Protein AF-A0A5S6QUJ8-F1 (afdb_monomer_lite)

Radius of gyration: 20.48 Å; chains: 1; bounding box: 48×76×48 Å

pLDDT: mean 73.79, std 16.62, range [28.23, 93.06]

Sequence (233 aa):
MDPRQNCSHIFSILLFLILTVGPAEGFYSQVLQAFSVDNRECSTGWSGWSHCLSTETKNIVQSLPASCRSTTLGMMLRRARAIVNPILKYYRHVNITNRPCGMCLKQIMCSDQCTQTLSNAAGMGKPFGIKERFCPEVDQSYACAVDEALSYDPTSKTCNAWPPKHEYLPAFTPQPVRTMLNNLKLLNCISVSGRCYCCCTPYKPDPCTAKCVITPCSTHVALLDTDYNRING

InterPro domains:
  IPR040271 Uncharacterized protein T19C3.2-like [PTHR37443] (13-220)

Structure (mmCIF, N/CA/C/O backbone):
data_AF-A0A5S6QUJ8-F1
#
_entry.id   AF-A0A5S6QUJ8-F1
#
loop_
_atom_site.group_PDB
_atom_site.id
_atom_site.type_symbol
_atom_site.label_atom_id
_atom_site.label_alt_id
_atom_site.label_comp_id
_atom_site.label_asym_id
_atom_site.label_entity_id
_atom_site.label_seq_id
_atom_site.pdbx_PDB_ins_code
_atom_site.Cartn_x
_atom_site.Cartn_y
_atom_site.Cartn_z
_atom_site.occupancy
_atom_site.B_iso_or_equiv
_atom_site.auth_seq_id
_atom_site.auth_comp_id
_atom_site.auth_asym_id
_atom_site.auth_atom_id
_atom_site.pdbx_PDB_model_num
ATOM 1 N N . MET A 1 1 ? 2.543 -60.469 -4.635 1.00 40.69 1 MET A N 1
ATOM 2 C CA . MET A 1 1 ? 1.681 -59.487 -5.325 1.00 40.69 1 MET A CA 1
ATOM 3 C C . MET A 1 1 ? 0.939 -58.739 -4.238 1.00 40.69 1 MET A C 1
ATOM 5 O O . MET A 1 1 ? 0.073 -59.328 -3.611 1.00 40.69 1 MET A O 1
ATOM 9 N N . ASP A 1 2 ? 1.381 -57.523 -3.933 1.00 29.75 2 ASP A N 1
ATOM 10 C CA . ASP A 1 2 ? 0.943 -56.749 -2.768 1.00 29.75 2 ASP A CA 1
ATOM 11 C C . ASP A 1 2 ? 0.567 -55.330 -3.245 1.00 29.75 2 ASP A C 1
ATOM 13 O O . ASP A 1 2 ? 1.408 -54.668 -3.863 1.00 29.75 2 ASP A O 1
ATOM 17 N N . PRO A 1 3 ? -0.681 -54.857 -3.069 1.00 40.06 3 PRO A N 1
ATOM 18 C CA . PRO A 1 3 ? -1.144 -53.591 -3.621 1.00 40.06 3 PRO A CA 1
ATOM 19 C C . PRO A 1 3 ? -0.976 -52.474 -2.582 1.00 40.06 3 PRO A C 1
ATOM 21 O O . PRO A 1 3 ? -1.952 -51.972 -2.032 1.00 40.06 3 PRO A O 1
ATOM 24 N N . ARG A 1 4 ? 0.263 -52.084 -2.264 1.00 39.94 4 ARG A N 1
ATOM 25 C CA . ARG A 1 4 ? 0.539 -50.958 -1.341 1.00 39.94 4 ARG A CA 1
ATOM 26 C C . ARG A 1 4 ? 1.710 -50.078 -1.768 1.00 39.94 4 ARG A C 1
ATOM 28 O O . ARG A 1 4 ? 2.507 -49.639 -0.949 1.00 39.94 4 ARG A O 1
ATOM 35 N N . GLN A 1 5 ? 1.803 -49.767 -3.052 1.00 44.56 5 GLN A N 1
ATOM 36 C CA . GLN A 1 5 ? 2.796 -48.823 -3.564 1.00 44.56 5 GLN A CA 1
ATOM 37 C C . GLN A 1 5 ? 2.154 -47.976 -4.655 1.00 44.56 5 GLN A C 1
ATOM 39 O O . GLN A 1 5 ? 2.298 -48.290 -5.823 1.00 44.56 5 GLN A O 1
ATOM 44 N N . ASN A 1 6 ? 1.359 -46.969 -4.265 1.00 41.09 6 ASN A N 1
ATOM 45 C CA . ASN A 1 6 ? 1.043 -45.812 -5.128 1.00 41.09 6 ASN A CA 1
ATOM 46 C C . ASN A 1 6 ? 0.281 -44.659 -4.440 1.00 41.09 6 ASN A C 1
ATOM 48 O O . ASN A 1 6 ? -0.281 -43.806 -5.117 1.00 41.09 6 ASN A O 1
ATOM 52 N N . CYS A 1 7 ? 0.282 -44.564 -3.105 1.00 42.38 7 CYS A N 1
ATOM 53 C CA . CYS A 1 7 ? -0.452 -43.508 -2.389 1.00 42.38 7 CYS A CA 1
ATOM 54 C C . CYS A 1 7 ? 0.465 -42.631 -1.517 1.00 42.38 7 CYS A C 1
ATOM 56 O O . CYS A 1 7 ? 0.135 -42.319 -0.380 1.00 42.38 7 CYS A O 1
ATOM 58 N N . SER A 1 8 ? 1.656 -42.276 -2.016 1.00 43.66 8 SER A N 1
ATOM 59 C CA . SER A 1 8 ? 2.620 -41.454 -1.256 1.00 43.66 8 SER A CA 1
ATOM 60 C C . SER A 1 8 ? 3.119 -40.203 -1.996 1.00 43.66 8 SER A C 1
ATOM 62 O O . SER A 1 8 ? 3.616 -39.285 -1.354 1.00 43.66 8 SER A O 1
ATOM 64 N N . HIS A 1 9 ? 2.894 -40.075 -3.310 1.00 37.06 9 HIS A N 1
ATOM 65 C CA . HIS A 1 9 ? 3.391 -38.919 -4.078 1.00 37.06 9 HIS A CA 1
ATOM 66 C C . HIS A 1 9 ? 2.346 -37.839 -4.405 1.00 37.06 9 HIS A C 1
ATOM 68 O O . HIS A 1 9 ? 2.723 -36.747 -4.818 1.00 37.06 9 HIS A O 1
ATOM 74 N N . ILE A 1 10 ? 1.052 -38.082 -4.166 1.00 42.94 10 ILE A N 1
ATOM 75 C CA . ILE A 1 10 ? -0.010 -37.097 -4.460 1.00 42.94 10 ILE A CA 1
ATOM 76 C C . ILE A 1 10 ? -0.289 -36.177 -3.256 1.00 42.94 10 ILE A C 1
ATOM 78 O O . ILE A 1 10 ? -0.672 -35.023 -3.428 1.00 42.94 10 ILE A O 1
ATOM 82 N N . PHE A 1 11 ? 0.002 -36.624 -2.030 1.00 35.69 11 PHE A N 1
ATOM 83 C CA . PHE A 1 11 ? -0.277 -35.844 -0.817 1.00 35.69 11 PHE A CA 1
ATOM 84 C C . PHE A 1 11 ? 0.768 -34.761 -0.501 1.00 35.69 11 PHE A C 1
ATOM 86 O O . PHE A 1 11 ? 0.479 -33.832 0.247 1.00 35.69 11 PHE A O 1
ATOM 93 N N . SER A 1 12 ? 1.964 -34.831 -1.096 1.00 33.66 12 SER A N 1
ATOM 94 C CA . SER A 1 12 ? 3.046 -33.876 -0.808 1.00 33.66 12 SER A CA 1
ATOM 95 C C . SER A 1 12 ? 3.103 -32.679 -1.767 1.00 33.66 12 SER A C 1
ATOM 97 O O . SER A 1 12 ? 3.856 -31.743 -1.511 1.00 33.66 12 SER A O 1
ATOM 99 N N . ILE A 1 13 ? 2.310 -32.679 -2.847 1.00 33.56 13 ILE A N 1
ATOM 100 C CA . ILE A 1 13 ? 2.255 -31.575 -3.826 1.00 33.56 13 ILE A CA 1
ATOM 101 C C . ILE A 1 13 ? 1.044 -30.655 -3.574 1.00 33.56 13 ILE A C 1
ATOM 103 O O . ILE A 1 13 ? 1.085 -29.482 -3.931 1.00 33.56 13 ILE A O 1
ATOM 107 N N . LEU A 1 14 ? 0.011 -31.120 -2.859 1.00 33.84 14 LEU A N 1
ATOM 108 C CA . LEU A 1 14 ? -1.132 -30.279 -2.466 1.00 33.84 14 LEU A CA 1
ATOM 109 C C . LEU A 1 14 ? -0.928 -29.469 -1.171 1.00 33.84 14 LEU A C 1
ATOM 111 O O . LEU A 1 14 ? -1.747 -28.606 -0.869 1.00 33.84 14 LEU A O 1
ATOM 115 N N . LEU A 1 15 ? 0.165 -29.681 -0.429 1.00 33.19 15 LEU A N 1
ATOM 116 C CA . LEU A 1 15 ? 0.430 -28.990 0.845 1.00 33.19 15 LEU A CA 1
ATOM 117 C C . LEU A 1 15 ? 1.384 -27.782 0.724 1.00 33.19 15 LEU A C 1
ATOM 119 O O . LEU A 1 15 ? 1.734 -27.174 1.729 1.00 33.19 15 LEU A O 1
ATOM 123 N N . PHE A 1 16 ? 1.787 -27.399 -0.494 1.00 29.67 16 PHE A N 1
ATOM 124 C CA . PHE A 1 16 ? 2.645 -26.225 -0.745 1.00 29.67 16 PHE A CA 1
ATOM 125 C C . PHE A 1 16 ? 1.896 -24.996 -1.299 1.00 29.67 16 PHE A C 1
ATOM 127 O O . PHE A 1 16 ? 2.523 -24.002 -1.654 1.00 29.67 16 PHE A O 1
ATOM 134 N N . LEU A 1 17 ? 0.558 -25.038 -1.340 1.00 28.23 17 LEU A N 1
ATOM 135 C CA . LEU A 1 17 ? -0.307 -23.910 -1.729 1.00 28.23 17 LEU A CA 1
ATOM 136 C C . LEU A 1 17 ? -1.016 -23.239 -0.540 1.00 28.23 17 LEU A C 1
ATOM 138 O O . LEU A 1 17 ? -1.902 -22.408 -0.733 1.00 28.23 17 LEU A O 1
ATOM 142 N N . ILE A 1 18 ? -0.617 -23.548 0.697 1.00 30.12 18 ILE A N 1
ATOM 143 C CA . ILE A 1 18 ? -1.140 -22.856 1.877 1.00 30.12 18 ILE A CA 1
ATOM 144 C C . ILE A 1 18 ? -0.363 -21.546 2.071 1.00 30.12 18 ILE A C 1
ATOM 146 O O . ILE A 1 18 ? 0.721 -21.511 2.643 1.00 30.12 18 ILE A O 1
ATOM 150 N N . LEU A 1 19 ? -0.968 -20.475 1.552 1.00 34.47 19 LEU A N 1
ATOM 151 C CA . LEU A 1 19 ? -1.050 -19.147 2.162 1.00 34.47 19 LEU A CA 1
ATOM 152 C C . LEU A 1 19 ? 0.271 -18.541 2.672 1.00 34.47 19 LEU A C 1
ATOM 154 O O . LEU A 1 19 ? 0.515 -18.468 3.870 1.00 34.47 19 LEU A O 1
ATOM 158 N N . THR A 1 20 ? 1.048 -17.926 1.779 1.00 33.22 20 THR A N 1
ATOM 159 C CA . THR A 1 20 ? 1.852 -16.752 2.169 1.00 33.22 20 THR A CA 1
ATOM 160 C C . THR A 1 20 ? 1.075 -15.487 1.820 1.00 33.22 20 THR A C 1
ATOM 162 O O . THR A 1 20 ? 1.503 -14.681 0.991 1.00 33.22 20 THR A O 1
ATOM 165 N N . VAL A 1 21 ? -0.129 -15.345 2.374 1.00 39.59 21 VAL A N 1
ATOM 166 C CA . VAL A 1 21 ? -0.902 -14.111 2.221 1.00 39.59 21 VAL A CA 1
ATOM 167 C C . VAL A 1 21 ? -0.564 -13.220 3.404 1.00 39.59 21 VAL A C 1
ATOM 169 O O . VAL A 1 21 ? -1.251 -13.214 4.417 1.00 39.59 21 VAL A O 1
ATOM 172 N N . GLY A 1 22 ? 0.568 -12.528 3.281 1.00 39.31 22 GLY A N 1
ATOM 173 C CA . GLY A 1 22 ? 1.010 -11.586 4.302 1.00 39.31 22 GLY A CA 1
ATOM 174 C C . GLY A 1 22 ? 0.074 -10.377 4.437 1.00 39.31 22 GLY A C 1
ATOM 175 O O . GLY A 1 22 ? -0.788 -10.159 3.574 1.00 39.31 22 GLY A O 1
ATOM 176 N N . PRO A 1 23 ? 0.281 -9.546 5.474 1.00 40.12 23 PRO A N 1
ATOM 177 C CA . PRO A 1 23 ? -0.555 -8.398 5.777 1.00 40.12 23 PRO A CA 1
ATOM 178 C C . PRO A 1 23 ? -0.647 -7.457 4.578 1.00 40.12 23 PRO A C 1
ATOM 180 O O . PRO A 1 23 ? 0.332 -7.164 3.879 1.00 40.12 23 PRO A O 1
ATOM 183 N N . ALA A 1 24 ? -1.870 -7.029 4.318 1.00 43.97 24 ALA A N 1
ATOM 184 C CA . ALA A 1 24 ? -2.252 -6.340 3.107 1.00 43.97 24 ALA A CA 1
ATOM 185 C C . ALA A 1 24 ? -1.795 -4.877 3.139 1.00 43.97 24 ALA A C 1
ATOM 187 O O . ALA A 1 24 ? -2.181 -4.149 4.049 1.00 43.97 24 ALA A O 1
ATOM 188 N N . GLU A 1 25 ? -1.028 -4.425 2.130 1.00 57.16 25 GLU A N 1
ATOM 189 C CA . GLU A 1 25 ? -0.607 -3.015 2.028 1.00 57.16 25 GLU A CA 1
ATOM 190 C C . GLU A 1 25 ? -0.553 -2.423 0.613 1.00 57.16 25 GLU A C 1
ATOM 192 O O . GLU A 1 25 ? 0.127 -2.917 -0.283 1.00 57.16 25 GLU A O 1
ATOM 197 N N . GLY A 1 26 ? -1.216 -1.273 0.454 1.00 53.69 26 GLY A N 1
ATOM 198 C CA . GLY A 1 26 ? -1.297 -0.473 -0.771 1.00 53.69 26 GLY A CA 1
ATOM 199 C C . GLY A 1 26 ? -0.117 0.480 -0.983 1.00 53.69 26 GLY A C 1
ATOM 200 O O . GLY A 1 26 ? -0.130 1.247 -1.946 1.00 53.69 26 GLY A O 1
ATOM 201 N N . PHE A 1 27 ? 0.907 0.429 -0.120 1.00 62.97 27 PHE A N 1
ATOM 202 C CA . PHE A 1 27 ? 2.124 1.241 -0.228 1.00 62.97 27 PHE A CA 1
ATOM 203 C C . PHE A 1 27 ? 2.818 1.054 -1.576 1.00 62.97 27 PHE A C 1
ATOM 205 O O . PHE A 1 27 ? 3.103 2.028 -2.271 1.00 62.97 27 PHE A O 1
ATOM 212 N N . TYR A 1 28 ? 3.042 -0.201 -1.979 1.00 64.31 28 TYR A N 1
ATOM 213 C CA . TYR A 1 28 ? 3.705 -0.498 -3.245 1.00 64.31 28 TYR A CA 1
ATOM 214 C C . TYR A 1 28 ? 2.925 0.079 -4.415 1.00 64.31 28 TYR A C 1
ATOM 216 O O . TYR A 1 28 ? 3.484 0.777 -5.241 1.00 64.31 28 TYR A O 1
ATOM 224 N N . SER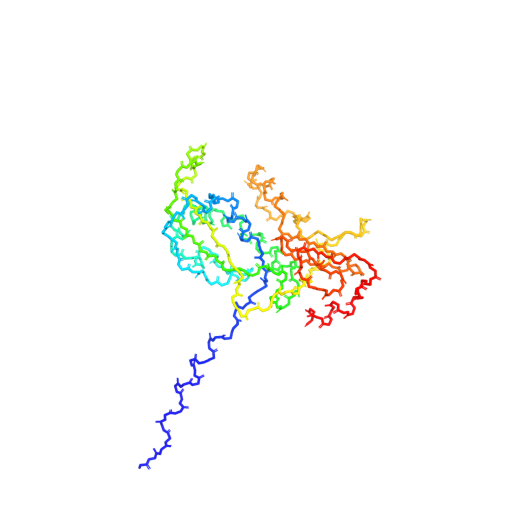 A 1 29 ? 1.621 -0.149 -4.458 1.00 64.69 29 SER A N 1
ATOM 225 C CA . SER A 1 29 ? 0.764 0.349 -5.527 1.00 64.69 29 SER A CA 1
ATOM 226 C C . SER A 1 29 ? 0.921 1.861 -5.747 1.00 64.69 29 SER A C 1
ATOM 228 O O . SER A 1 29 ? 1.225 2.279 -6.862 1.00 64.69 29 SER A O 1
ATOM 230 N N . GLN A 1 30 ? 0.843 2.669 -4.687 1.00 67.25 30 GLN A N 1
ATOM 231 C CA . GLN A 1 30 ? 0.945 4.125 -4.809 1.00 67.25 30 GLN A CA 1
ATOM 232 C C . GLN A 1 30 ? 2.363 4.614 -5.096 1.00 67.25 30 GLN A C 1
ATOM 234 O O . GLN A 1 30 ? 2.540 5.516 -5.911 1.00 67.25 30 GLN A O 1
ATOM 239 N N . VAL A 1 31 ? 3.382 4.015 -4.474 1.00 67.62 31 VAL A N 1
ATOM 240 C CA . VAL A 1 31 ? 4.777 4.365 -4.770 1.00 67.62 31 VAL A CA 1
ATOM 241 C C . VAL A 1 31 ? 5.106 4.041 -6.220 1.00 67.62 31 VAL A C 1
ATOM 243 O O . VAL A 1 31 ? 5.683 4.866 -6.914 1.00 67.62 31 VAL A O 1
ATOM 246 N N . LEU A 1 32 ? 4.724 2.860 -6.700 1.00 70.50 32 LEU A N 1
ATOM 247 C CA . LEU A 1 32 ? 5.009 2.437 -8.067 1.00 70.50 32 LEU A CA 1
ATOM 248 C C . LEU A 1 32 ? 4.242 3.280 -9.090 1.00 70.50 32 LEU A C 1
ATOM 250 O O . LEU A 1 32 ? 4.822 3.642 -10.110 1.00 70.50 32 LEU A O 1
ATOM 254 N N . GLN A 1 33 ? 2.989 3.642 -8.794 1.00 71.06 33 GLN A N 1
ATOM 255 C CA . GLN A 1 33 ? 2.210 4.567 -9.619 1.00 71.06 33 GLN A CA 1
ATOM 256 C C . GLN A 1 33 ? 2.818 5.971 -9.665 1.00 71.06 33 GLN A C 1
ATOM 258 O O . GLN A 1 33 ? 2.847 6.582 -10.728 1.00 71.06 33 GLN A O 1
ATOM 263 N N . ALA A 1 34 ? 3.353 6.472 -8.546 1.00 66.94 34 ALA A N 1
ATOM 264 C CA . ALA A 1 34 ? 3.956 7.804 -8.479 1.00 66.94 34 ALA A CA 1
ATOM 265 C C . ALA A 1 34 ? 5.179 7.971 -9.400 1.00 66.94 34 ALA A C 1
ATOM 267 O O . ALA A 1 34 ? 5.535 9.096 -9.744 1.00 66.94 34 ALA A O 1
ATOM 268 N N . PHE A 1 35 ? 5.819 6.867 -9.797 1.00 68.75 35 PHE A N 1
ATOM 269 C CA . PHE A 1 35 ? 6.960 6.865 -10.715 1.00 68.75 35 PHE A CA 1
ATOM 270 C C . PHE A 1 35 ? 6.619 6.364 -12.127 1.00 68.75 35 PHE A C 1
ATOM 272 O O . PHE A 1 35 ? 7.498 6.378 -12.990 1.00 68.75 35 PHE A O 1
ATOM 279 N N . SER A 1 36 ? 5.391 5.899 -12.372 1.00 74.56 36 SER A N 1
ATOM 280 C CA . SER A 1 36 ? 4.958 5.406 -13.684 1.00 74.56 36 SER A CA 1
ATOM 281 C C . SER A 1 36 ? 4.333 6.509 -14.537 1.00 74.56 36 SER A C 1
ATOM 283 O O . SER A 1 36 ? 3.795 7.477 -14.005 1.00 74.56 36 SER A O 1
ATOM 285 N N . VAL A 1 37 ? 4.356 6.337 -15.859 1.00 76.81 37 VAL A N 1
ATOM 286 C CA . VAL A 1 37 ? 3.572 7.180 -16.779 1.00 76.81 37 VAL A CA 1
ATOM 287 C C . VAL A 1 37 ? 2.097 6.768 -16.784 1.00 76.81 37 VAL A C 1
ATOM 289 O O . VAL A 1 37 ? 1.744 5.702 -16.270 1.00 76.81 37 VAL A O 1
ATOM 292 N N . ASP A 1 38 ? 1.225 7.587 -17.383 1.00 81.56 38 ASP A N 1
ATOM 293 C CA . ASP A 1 38 ? -0.170 7.192 -17.594 1.00 81.56 38 ASP A CA 1
ATOM 294 C C . ASP A 1 38 ? -0.212 5.901 -18.428 1.00 81.56 38 ASP A C 1
ATOM 296 O O . ASP A 1 38 ? 0.448 5.773 -19.458 1.00 81.56 38 ASP A O 1
ATOM 300 N N . ASN A 1 39 ? -1.007 4.922 -17.995 1.00 83.25 39 ASN A N 1
ATOM 301 C CA . ASN A 1 39 ? -1.103 3.626 -18.667 1.00 83.25 39 ASN A CA 1
ATOM 302 C C . ASN A 1 39 ? -1.590 3.721 -20.122 1.00 83.25 39 ASN A C 1
ATOM 304 O O . ASN A 1 39 ? -1.370 2.784 -20.889 1.00 83.25 39 ASN A O 1
ATOM 308 N N . ARG A 1 40 ? -2.238 4.827 -20.511 1.00 84.06 40 ARG A N 1
ATOM 309 C CA . ARG A 1 40 ? -2.615 5.135 -21.900 1.00 84.06 40 ARG A CA 1
ATOM 310 C C . ARG A 1 40 ? -1.405 5.363 -22.803 1.00 84.06 40 ARG A C 1
ATOM 312 O O . ARG A 1 40 ? -1.508 5.137 -24.003 1.00 84.06 40 ARG A O 1
ATOM 319 N N . GLU A 1 41 ? -0.263 5.736 -22.233 1.00 84.38 41 GLU A N 1
ATOM 320 C CA . GLU A 1 41 ? 1.006 5.873 -22.949 1.00 84.38 41 GLU A CA 1
ATOM 321 C C . GLU A 1 41 ? 1.649 4.507 -23.248 1.00 84.38 41 GLU A C 1
ATOM 323 O O . GLU A 1 41 ? 2.557 4.428 -24.066 1.00 84.38 41 GLU A O 1
ATOM 328 N N . CYS A 1 42 ? 1.177 3.411 -22.642 1.00 86.38 42 CYS A N 1
ATOM 329 C CA . CYS A 1 42 ? 1.759 2.073 -22.788 1.00 86.38 42 CYS A CA 1
ATOM 330 C C . CYS A 1 42 ? 0.792 1.111 -23.503 1.00 86.38 42 CYS A C 1
ATOM 332 O O . CYS A 1 42 ? 0.003 0.391 -22.876 1.00 86.38 42 CYS A O 1
ATOM 334 N N . SER A 1 43 ? 0.854 1.077 -24.836 1.00 83.38 43 SER A N 1
ATOM 335 C CA . SER A 1 43 ? -0.084 0.308 -25.670 1.00 83.38 43 SER A CA 1
ATOM 336 C C . SER A 1 43 ? 0.168 -1.205 -25.669 1.00 83.38 43 SER A C 1
ATOM 338 O O . SER A 1 43 ? -0.770 -1.986 -25.818 1.00 83.38 43 SER A O 1
ATOM 340 N N . THR A 1 44 ? 1.414 -1.644 -25.475 1.00 87.06 44 THR A N 1
ATOM 341 C CA . THR A 1 44 ? 1.822 -3.061 -25.545 1.00 87.06 44 THR A CA 1
ATOM 342 C C . THR A 1 44 ? 2.871 -3.389 -24.476 1.00 87.06 44 THR A C 1
ATOM 344 O O . THR A 1 44 ? 3.099 -2.589 -23.572 1.00 87.06 44 THR A O 1
ATOM 347 N N . GLY A 1 45 ? 3.472 -4.585 -24.514 1.00 85.56 45 GLY A N 1
ATOM 348 C CA . GLY A 1 45 ? 4.604 -4.943 -23.644 1.00 85.56 45 GLY A CA 1
ATOM 349 C C . GLY A 1 45 ? 4.252 -5.227 -22.180 1.00 85.56 45 GLY A C 1
ATOM 350 O O . GLY A 1 45 ? 5.139 -5.253 -21.330 1.00 85.56 45 GLY A O 1
ATOM 351 N N . TRP A 1 46 ? 2.971 -5.435 -21.869 1.00 90.56 46 TRP A N 1
ATOM 352 C CA . TRP A 1 46 ? 2.522 -5.753 -20.516 1.00 90.56 46 TRP A CA 1
ATOM 353 C C . TRP A 1 46 ? 2.982 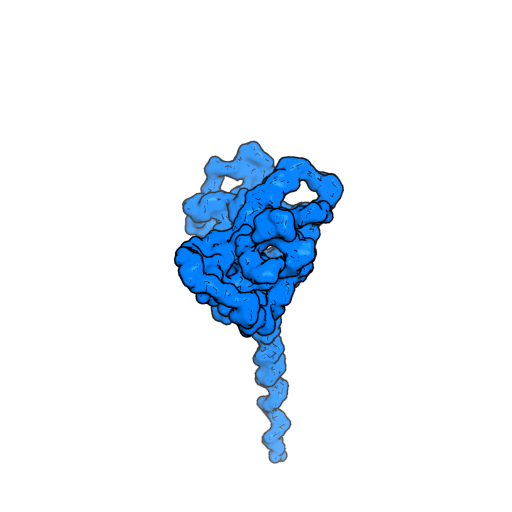-7.148 -20.084 1.00 90.56 46 TRP A C 1
ATOM 355 O O . TRP A 1 46 ? 2.765 -8.137 -20.783 1.00 90.56 46 TRP A O 1
ATOM 365 N N . SER A 1 47 ? 3.596 -7.229 -18.907 1.00 91.31 47 SER A N 1
ATOM 366 C CA . SER A 1 47 ? 3.955 -8.496 -18.279 1.00 91.31 47 SER A CA 1
ATOM 367 C C . SER A 1 47 ? 2.725 -9.274 -17.799 1.00 91.31 47 SER A C 1
ATOM 369 O O . SER A 1 47 ? 1.629 -8.731 -17.655 1.00 91.31 47 SER A O 1
ATOM 371 N N . GLY A 1 48 ? 2.938 -10.535 -17.416 1.00 91.25 48 GLY A N 1
ATOM 372 C CA . GLY A 1 48 ? 2.013 -11.217 -16.511 1.00 91.25 48 GLY A CA 1
ATOM 373 C C . GLY A 1 48 ? 1.892 -10.493 -15.162 1.00 91.25 48 GLY A C 1
ATOM 374 O O . GLY A 1 48 ? 2.735 -9.661 -14.804 1.00 91.25 48 GLY A O 1
ATOM 375 N N . TRP A 1 49 ? 0.841 -10.824 -14.413 1.00 90.62 49 TRP A N 1
ATOM 376 C CA . TRP A 1 49 ? 0.641 -10.332 -13.050 1.00 90.62 49 TRP A CA 1
ATOM 377 C C . TRP A 1 49 ? 1.692 -10.904 -12.093 1.00 90.62 49 TRP A C 1
ATOM 379 O O . TRP A 1 49 ? 2.055 -12.076 -12.183 1.00 90.62 49 TRP A O 1
ATOM 389 N N . SER A 1 50 ? 2.162 -10.077 -11.161 1.00 87.06 50 SER A N 1
ATOM 390 C CA . SER A 1 50 ? 3.042 -10.479 -10.065 1.00 87.06 50 SER A CA 1
ATOM 391 C C . SER A 1 50 ? 2.349 -11.441 -9.098 1.00 87.06 50 SER A C 1
ATOM 393 O O . SER A 1 50 ? 1.125 -11.572 -9.091 1.00 87.06 50 SER A O 1
ATOM 395 N N . HIS A 1 51 ? 3.112 -12.030 -8.179 1.00 86.06 51 HIS A N 1
ATOM 396 C CA . HIS A 1 51 ? 2.524 -12.543 -6.940 1.00 86.06 51 HIS A CA 1
ATOM 397 C C . HIS A 1 51 ? 1.892 -11.402 -6.126 1.00 86.06 51 HIS A C 1
ATOM 399 O O . HIS A 1 51 ? 2.154 -10.221 -6.375 1.00 86.06 51 HIS A O 1
ATOM 405 N N . CYS A 1 52 ? 1.048 -11.755 -5.161 1.00 84.25 52 CYS A N 1
ATOM 406 C CA . CYS A 1 52 ? 0.463 -10.796 -4.234 1.00 84.25 52 CYS A CA 1
ATOM 407 C C . CYS A 1 52 ? 1.545 -10.080 -3.431 1.00 84.25 52 CYS A C 1
ATOM 409 O O . CYS A 1 52 ? 2.346 -10.720 -2.754 1.00 84.25 52 CYS A O 1
ATOM 411 N N . LEU A 1 53 ? 1.570 -8.752 -3.523 1.00 80.19 53 LEU A N 1
ATOM 412 C CA . LEU A 1 53 ? 2.565 -7.929 -2.852 1.00 80.19 53 LEU A CA 1
ATOM 413 C C . LEU A 1 53 ? 2.043 -7.518 -1.477 1.00 80.19 53 LEU A C 1
ATOM 415 O O . LEU A 1 53 ? 1.171 -6.660 -1.370 1.00 80.19 53 LEU A O 1
ATOM 419 N N . SER A 1 54 ? 2.590 -8.139 -0.435 1.00 75.38 54 SER A N 1
ATOM 420 C CA . SER A 1 54 ? 2.317 -7.830 0.975 1.00 75.38 54 SER A CA 1
ATOM 421 C C . SER A 1 54 ? 3.538 -7.219 1.664 1.00 75.38 54 SER A C 1
ATOM 423 O O . SER A 1 54 ? 4.653 -7.231 1.122 1.00 75.38 54 SER A O 1
ATOM 425 N N . THR A 1 55 ? 3.379 -6.744 2.897 1.00 65.38 55 THR A N 1
ATOM 426 C CA . THR A 1 55 ? 4.528 -6.333 3.719 1.00 65.38 55 THR A CA 1
ATOM 427 C C . THR A 1 55 ? 5.509 -7.456 3.972 1.00 65.38 55 THR A C 1
ATOM 429 O O . THR A 1 55 ? 6.708 -7.209 4.040 1.00 65.38 55 THR A O 1
ATOM 432 N N . GLU A 1 56 ? 5.055 -8.700 4.071 1.00 67.38 56 GLU A N 1
ATOM 433 C CA . GLU A 1 56 ? 5.918 -9.870 4.258 1.00 67.38 56 GLU A CA 1
ATOM 434 C C . GLU A 1 56 ? 6.787 -10.198 3.046 1.00 67.38 56 GLU A C 1
ATOM 436 O O . GLU A 1 56 ? 7.707 -11.010 3.148 1.00 67.38 56 GLU A O 1
ATOM 441 N N . THR A 1 57 ? 6.566 -9.525 1.916 1.00 69.38 57 THR A N 1
ATOM 442 C CA . THR A 1 57 ? 7.395 -9.667 0.721 1.00 69.38 57 THR A CA 1
ATOM 443 C C . THR A 1 57 ? 8.842 -9.273 1.038 1.00 69.38 57 THR A C 1
ATOM 445 O O . THR A 1 57 ? 9.215 -8.099 1.017 1.00 69.38 57 THR A O 1
ATOM 448 N N . LYS A 1 58 ? 9.684 -10.271 1.341 1.00 66.12 58 LYS A N 1
ATOM 449 C CA . LYS A 1 58 ? 11.082 -10.079 1.769 1.00 66.12 58 LYS A CA 1
ATOM 450 C C . LYS A 1 58 ? 11.932 -9.389 0.705 1.00 66.12 58 LYS A C 1
ATOM 452 O O . LYS A 1 58 ? 12.850 -8.643 1.036 1.00 66.12 58 LYS A O 1
ATOM 457 N N . ASN A 1 59 ? 11.633 -9.631 -0.571 1.00 74.06 59 ASN A N 1
ATOM 458 C CA . ASN A 1 59 ? 12.340 -9.015 -1.685 1.00 74.06 59 ASN A CA 1
ATOM 459 C C . ASN A 1 59 ? 11.357 -8.559 -2.761 1.00 74.06 59 ASN A C 1
ATOM 461 O O . ASN A 1 59 ? 11.088 -9.279 -3.726 1.00 74.06 59 ASN A O 1
ATOM 465 N N . ILE A 1 60 ? 10.840 -7.340 -2.588 1.00 70.88 60 ILE A N 1
ATOM 466 C CA . ILE A 1 60 ? 9.884 -6.740 -3.520 1.00 70.88 60 ILE A CA 1
ATOM 467 C C . ILE A 1 60 ? 10.396 -6.788 -4.955 1.00 70.88 60 ILE A C 1
ATOM 469 O O . ILE A 1 60 ? 9.695 -7.276 -5.828 1.00 70.88 60 ILE A O 1
ATOM 473 N N . VAL A 1 61 ? 11.652 -6.388 -5.182 1.00 72.81 61 VAL A N 1
ATOM 474 C CA . VAL A 1 61 ? 12.252 -6.348 -6.521 1.00 72.81 61 VAL A CA 1
ATOM 475 C C . VAL A 1 61 ? 12.192 -7.721 -7.177 1.00 72.81 61 VAL A C 1
ATOM 477 O O . VAL A 1 61 ? 11.823 -7.808 -8.337 1.00 72.81 61 VAL A O 1
ATOM 480 N N . GLN A 1 62 ? 12.543 -8.791 -6.461 1.00 77.94 62 GLN A N 1
ATOM 481 C CA . GLN A 1 62 ? 12.493 -10.149 -7.016 1.00 77.94 62 GLN A CA 1
ATOM 482 C C . GLN A 1 62 ? 11.068 -10.664 -7.222 1.00 77.94 62 GLN A C 1
ATOM 484 O O . GLN A 1 62 ? 10.866 -11.501 -8.093 1.00 77.94 62 GLN A O 1
ATOM 489 N N . SER A 1 63 ? 10.111 -10.146 -6.454 1.00 77.75 63 SER A N 1
ATOM 490 C CA . SER A 1 63 ? 8.694 -10.513 -6.541 1.00 77.75 63 SER A CA 1
ATOM 491 C C . SER A 1 63 ? 7.976 -9.815 -7.700 1.00 77.75 63 SER A C 1
ATOM 493 O O . SER A 1 63 ? 6.852 -10.182 -8.043 1.00 77.75 63 SER A O 1
ATOM 495 N N . LEU A 1 64 ? 8.622 -8.822 -8.321 1.00 79.31 64 LEU A N 1
ATOM 496 C CA . LEU A 1 64 ? 8.111 -8.174 -9.519 1.00 79.31 64 LEU A CA 1
ATOM 497 C C . LEU A 1 64 ? 8.418 -8.998 -10.784 1.00 79.31 64 LEU A C 1
ATOM 499 O O . LEU A 1 64 ? 9.500 -9.588 -10.890 1.00 79.31 64 LEU A O 1
ATOM 503 N N . PRO A 1 65 ? 7.521 -8.972 -11.789 1.00 83.00 65 PRO A N 1
ATOM 504 C CA . PRO A 1 65 ? 7.770 -9.539 -13.109 1.00 83.00 65 PRO A CA 1
ATOM 505 C C . PRO A 1 65 ? 9.103 -9.078 -13.710 1.00 83.00 65 PRO A C 1
ATOM 507 O O . PRO A 1 65 ? 9.568 -7.967 -13.456 1.00 83.00 65 PRO A O 1
ATOM 510 N N . ALA A 1 66 ? 9.725 -9.913 -14.549 1.00 80.38 66 ALA A N 1
ATOM 511 C CA . ALA A 1 66 ? 11.021 -9.602 -15.162 1.00 80.38 66 ALA A CA 1
ATOM 512 C C . ALA A 1 66 ? 11.034 -8.237 -15.869 1.00 80.38 66 ALA A C 1
ATOM 514 O O . ALA A 1 66 ? 11.946 -7.450 -15.620 1.00 80.38 66 ALA A O 1
ATOM 515 N N . SER A 1 67 ? 9.979 -7.924 -16.622 1.00 76.38 67 SER A N 1
ATOM 516 C CA . SER A 1 67 ? 9.802 -6.636 -17.300 1.00 76.38 67 SER A CA 1
ATOM 517 C C . SER A 1 67 ? 9.744 -5.451 -16.327 1.00 76.38 67 SER A C 1
ATOM 519 O O . SER A 1 67 ? 10.262 -4.384 -16.615 1.00 76.38 67 SER A O 1
ATOM 521 N N . CYS A 1 68 ? 9.192 -5.627 -15.122 1.00 75.88 68 CYS A N 1
ATOM 522 C CA . CYS A 1 68 ? 9.213 -4.598 -14.075 1.00 75.88 68 CYS A CA 1
ATOM 523 C C . CYS A 1 68 ? 10.609 -4.399 -13.464 1.00 75.88 68 CYS A C 1
ATOM 525 O O . CYS A 1 68 ? 10.933 -3.333 -12.945 1.00 75.88 68 CYS A O 1
ATOM 527 N N . ARG A 1 69 ? 11.441 -5.447 -13.459 1.00 76.06 69 ARG A N 1
ATOM 528 C CA . ARG A 1 69 ? 12.799 -5.400 -12.896 1.00 76.06 69 ARG A CA 1
ATOM 529 C C . ARG A 1 69 ? 13.793 -4.746 -13.853 1.00 76.06 69 ARG A C 1
ATOM 531 O O . ARG A 1 69 ? 14.792 -4.191 -13.390 1.00 76.06 69 ARG A O 1
ATOM 538 N N . SER A 1 70 ? 13.546 -4.836 -15.159 1.00 69.94 70 SER A N 1
ATOM 539 C CA . SER A 1 70 ? 14.378 -4.236 -16.207 1.00 69.94 70 SER A CA 1
ATOM 540 C C . SER A 1 70 ? 14.095 -2.750 -16.434 1.00 69.94 70 SER A C 1
ATOM 542 O O . SER A 1 70 ? 14.953 -2.060 -16.980 1.00 69.94 70 SER A O 1
ATOM 544 N N . THR A 1 71 ? 12.945 -2.235 -15.995 1.00 65.62 71 THR A N 1
ATOM 545 C CA . THR A 1 71 ? 12.608 -0.810 -16.122 1.00 65.62 71 THR A CA 1
ATOM 546 C C . THR A 1 71 ? 13.386 0.061 -15.135 1.00 65.62 71 THR A C 1
ATOM 548 O O . THR A 1 71 ? 14.016 -0.415 -14.179 1.00 65.62 71 THR A O 1
ATOM 551 N N . THR A 1 72 ? 13.302 1.380 -15.335 1.00 61.81 72 THR A N 1
ATOM 552 C CA . THR A 1 72 ? 13.785 2.371 -14.366 1.00 61.81 72 THR A CA 1
ATOM 553 C C . THR A 1 72 ? 13.230 2.102 -12.974 1.00 61.81 72 THR A C 1
ATOM 555 O O . THR A 1 72 ? 13.979 2.203 -12.008 1.00 61.81 72 THR A O 1
ATOM 558 N N . LEU A 1 73 ? 11.982 1.642 -12.859 1.00 61.88 73 LEU A N 1
ATOM 559 C CA . LEU A 1 73 ? 11.396 1.210 -11.596 1.00 61.88 73 LEU A CA 1
ATOM 560 C C . LEU A 1 73 ? 12.236 0.149 -10.888 1.00 61.88 73 LEU A C 1
ATOM 562 O O . LEU A 1 73 ? 12.599 0.314 -9.729 1.00 61.88 73 LEU A O 1
ATOM 566 N N . GLY A 1 74 ? 12.579 -0.938 -11.580 1.00 61.75 74 GLY A N 1
ATOM 567 C CA . GLY A 1 74 ? 13.387 -2.008 -11.011 1.00 61.75 74 GLY A CA 1
ATOM 568 C C . GLY A 1 74 ? 14.774 -1.525 -10.587 1.00 61.75 74 GLY A C 1
ATOM 569 O O . GLY A 1 74 ? 15.319 -1.988 -9.585 1.00 61.75 74 GLY A O 1
ATOM 570 N N . MET A 1 75 ? 15.367 -0.571 -11.309 1.00 66.06 75 MET A N 1
ATOM 571 C CA . MET A 1 75 ? 16.614 0.085 -10.891 1.00 66.06 75 MET A CA 1
ATOM 572 C C . MET A 1 75 ? 16.416 1.002 -9.677 1.00 66.06 75 MET A C 1
ATOM 574 O O . MET A 1 75 ? 17.200 0.926 -8.731 1.00 66.06 75 MET A O 1
ATOM 578 N N . MET A 1 76 ? 15.362 1.818 -9.671 1.00 64.12 76 MET A N 1
ATOM 579 C CA . MET A 1 76 ? 15.012 2.719 -8.576 1.00 64.12 76 MET A CA 1
ATOM 580 C C . MET A 1 76 ? 14.706 1.943 -7.308 1.00 64.12 76 MET A C 1
ATOM 582 O O . MET A 1 76 ? 15.327 2.223 -6.302 1.00 64.12 76 MET A O 1
ATOM 586 N N . LEU A 1 77 ? 13.865 0.912 -7.342 1.00 66.19 77 LEU A N 1
ATOM 587 C CA . LEU A 1 77 ? 13.568 0.071 -6.180 1.00 66.19 77 LEU A CA 1
ATOM 588 C C . LEU A 1 77 ? 14.810 -0.654 -5.648 1.00 66.19 77 LEU A C 1
ATOM 590 O O . LEU A 1 77 ? 14.949 -0.834 -4.440 1.00 66.19 77 LEU A O 1
ATOM 594 N N . ARG A 1 78 ? 15.744 -1.052 -6.527 1.00 69.56 78 ARG A N 1
ATOM 595 C CA . ARG A 1 78 ? 17.036 -1.620 -6.103 1.00 69.56 78 ARG A CA 1
ATOM 596 C C . ARG A 1 78 ? 17.895 -0.590 -5.374 1.00 69.56 78 ARG A C 1
ATOM 598 O O . ARG A 1 78 ? 18.446 -0.917 -4.328 1.00 69.56 78 ARG A O 1
ATOM 605 N N . ARG A 1 79 ? 17.989 0.636 -5.896 1.00 66.19 79 ARG A N 1
ATOM 606 C CA . ARG A 1 79 ? 18.761 1.739 -5.291 1.00 66.19 79 ARG A CA 1
ATOM 607 C C . ARG A 1 79 ? 18.089 2.301 -4.033 1.00 66.19 79 ARG A C 1
ATOM 609 O O . ARG A 1 79 ? 18.754 2.565 -3.040 1.00 66.19 79 ARG A O 1
ATOM 616 N N . ALA A 1 80 ? 16.766 2.395 -4.046 1.00 64.19 80 ALA A N 1
ATOM 617 C CA . ALA A 1 80 ? 15.910 2.862 -2.964 1.00 64.19 80 ALA A CA 1
ATOM 618 C C . ALA A 1 80 ? 15.625 1.773 -1.926 1.00 64.19 80 ALA A C 1
ATOM 620 O O . ALA A 1 80 ? 14.855 2.009 -1.002 1.00 64.19 80 ALA A O 1
ATOM 621 N N . ARG A 1 81 ? 16.251 0.591 -2.016 1.00 69.12 81 ARG A N 1
ATOM 622 C CA . ARG A 1 81 ? 16.080 -0.488 -1.032 1.00 69.12 81 ARG A CA 1
ATOM 623 C C . ARG A 1 81 ? 16.341 -0.005 0.400 1.00 69.12 81 ARG A C 1
ATOM 625 O O . ARG A 1 81 ? 15.624 -0.408 1.309 1.00 69.12 81 ARG A O 1
ATOM 632 N N . ALA A 1 82 ? 17.311 0.893 0.587 1.00 68.12 82 ALA A N 1
ATOM 633 C CA . ALA A 1 82 ? 17.611 1.510 1.881 1.00 68.12 82 ALA A CA 1
ATOM 634 C C . ALA A 1 82 ? 16.465 2.382 2.435 1.00 68.12 82 ALA A C 1
ATOM 636 O O . ALA A 1 82 ? 16.360 2.537 3.644 1.00 68.12 82 ALA A O 1
ATOM 637 N N . ILE A 1 83 ? 15.602 2.916 1.568 1.00 67.19 83 ILE A N 1
ATOM 638 C CA . ILE A 1 83 ? 14.432 3.744 1.906 1.00 67.19 83 ILE A CA 1
ATOM 639 C C . ILE A 1 83 ? 13.176 2.872 2.042 1.00 67.19 83 ILE A C 1
ATOM 641 O O . ILE A 1 83 ? 12.399 3.030 2.978 1.00 67.19 83 ILE A O 1
ATOM 645 N N . VAL A 1 84 ? 12.992 1.917 1.129 1.00 70.75 84 VAL A N 1
ATOM 646 C CA . VAL A 1 84 ? 11.816 1.040 1.074 1.00 70.75 84 VAL A CA 1
ATOM 647 C C . VAL A 1 84 ? 11.794 0.066 2.252 1.00 70.75 84 VAL A C 1
ATOM 649 O O . VAL A 1 84 ? 10.752 -0.117 2.870 1.00 70.75 84 VAL A O 1
ATOM 652 N N . ASN A 1 85 ? 12.929 -0.543 2.610 1.00 75.50 85 ASN A N 1
ATOM 653 C CA . ASN A 1 85 ? 12.962 -1.550 3.674 1.00 75.50 85 ASN A CA 1
ATOM 654 C C . ASN A 1 85 ? 12.497 -1.017 5.043 1.00 75.50 85 ASN A C 1
ATOM 656 O O . ASN A 1 85 ? 11.700 -1.703 5.685 1.00 75.50 85 ASN A O 1
ATOM 660 N N . PRO A 1 86 ? 12.945 0.166 5.509 1.00 75.50 86 PRO A N 1
ATOM 661 C CA . PRO A 1 86 ? 12.428 0.750 6.742 1.00 75.50 86 PRO A CA 1
ATOM 662 C C . PRO A 1 86 ? 10.927 1.046 6.710 1.00 75.50 86 PRO A C 1
ATOM 664 O O . PRO A 1 86 ? 10.250 0.798 7.704 1.00 75.50 86 PRO A O 1
ATOM 667 N N . ILE A 1 87 ? 10.393 1.492 5.568 1.00 74.75 87 ILE A N 1
ATOM 668 C CA . ILE A 1 87 ? 8.952 1.725 5.399 1.00 74.75 87 ILE A CA 1
ATOM 669 C C . ILE A 1 87 ? 8.184 0.418 5.574 1.00 74.75 87 ILE A C 1
ATOM 671 O O . ILE A 1 87 ? 7.268 0.342 6.384 1.00 74.75 87 ILE A O 1
ATOM 675 N N . LEU A 1 88 ? 8.618 -0.643 4.893 1.00 74.75 88 LEU A N 1
ATOM 676 C CA . LEU A 1 88 ? 8.011 -1.967 5.032 1.00 74.75 88 LEU A CA 1
ATOM 677 C C . LEU A 1 88 ? 8.132 -2.512 6.452 1.00 74.75 88 LEU A C 1
ATOM 679 O O . LEU A 1 88 ? 7.231 -3.190 6.931 1.00 74.75 88 LEU A O 1
ATOM 683 N N . LYS A 1 89 ? 9.245 -2.232 7.137 1.00 77.50 89 LYS A N 1
ATOM 684 C CA . LYS A 1 89 ? 9.426 -2.618 8.538 1.00 77.50 89 LYS A CA 1
ATOM 685 C C . LYS A 1 89 ? 8.426 -1.899 9.445 1.00 77.50 89 LYS A C 1
ATOM 687 O O . LYS A 1 89 ? 7.830 -2.562 10.284 1.00 77.50 89 LYS A O 1
ATOM 692 N N . TYR A 1 90 ? 8.247 -0.588 9.277 1.00 79.31 90 TYR A N 1
ATOM 693 C CA . TYR A 1 90 ? 7.250 0.183 10.023 1.00 79.31 90 TYR A CA 1
ATOM 694 C C . TYR A 1 90 ? 5.853 -0.402 9.827 1.00 79.31 90 TYR A C 1
ATOM 696 O O . TYR A 1 90 ? 5.132 -0.655 10.781 1.00 79.31 90 TYR A O 1
ATOM 704 N N . TYR A 1 91 ? 5.518 -0.696 8.585 1.00 75.44 91 TYR A N 1
ATOM 705 C CA . TYR A 1 91 ? 4.216 -1.191 8.194 1.00 75.44 91 TYR A CA 1
ATOM 706 C C . TYR A 1 91 ? 3.873 -2.580 8.752 1.00 75.44 91 TYR A C 1
ATOM 708 O O . TYR A 1 91 ? 2.806 -2.770 9.335 1.00 75.44 91 TYR A O 1
ATOM 716 N N . ARG A 1 92 ? 4.838 -3.514 8.734 1.00 75.88 92 ARG A N 1
ATOM 717 C CA . ARG A 1 92 ? 4.727 -4.797 9.462 1.00 75.88 92 ARG A CA 1
ATOM 718 C C . ARG A 1 92 ? 4.485 -4.619 10.956 1.00 75.88 92 ARG A C 1
ATOM 720 O O . ARG A 1 92 ? 3.945 -5.516 11.582 1.00 75.88 92 ARG A O 1
ATOM 727 N N . HIS A 1 93 ? 4.972 -3.524 11.529 1.00 79.44 93 HIS A N 1
ATOM 728 C CA . HIS A 1 93 ? 4.848 -3.264 12.955 1.00 79.44 93 HIS A CA 1
ATOM 729 C C . HIS A 1 93 ? 3.530 -2.568 13.298 1.00 79.44 93 HIS A C 1
ATOM 731 O O . HIS A 1 93 ? 2.954 -2.847 14.340 1.00 79.44 93 HIS A O 1
ATOM 737 N N . VAL A 1 94 ? 3.047 -1.686 12.418 1.00 81.25 94 VAL A N 1
ATOM 738 C CA . VAL A 1 94 ? 1.793 -0.958 12.622 1.00 81.25 94 VAL A CA 1
ATOM 739 C C . VAL A 1 94 ? 0.577 -1.847 12.389 1.00 81.25 94 VAL A C 1
ATOM 741 O O . VAL A 1 94 ? -0.434 -1.649 13.048 1.00 81.25 94 VAL A O 1
ATOM 744 N N . ASN A 1 95 ? 0.633 -2.803 11.459 1.00 80.62 95 ASN A N 1
ATOM 745 C CA . ASN A 1 95 ? -0.499 -3.681 11.186 1.00 80.62 95 ASN A CA 1
ATOM 746 C C . ASN A 1 95 ? -0.530 -4.848 12.179 1.00 80.62 95 ASN A C 1
ATOM 748 O O . ASN A 1 95 ? 0.377 -5.675 12.192 1.00 80.62 95 ASN A O 1
ATOM 752 N N . ILE A 1 96 ? -1.600 -4.927 12.970 1.00 82.75 96 ILE A N 1
ATOM 753 C CA . ILE A 1 96 ? -1.813 -5.994 13.961 1.00 82.75 96 ILE A CA 1
ATOM 754 C C . ILE A 1 96 ? -2.831 -7.041 13.486 1.00 82.75 96 ILE A C 1
ATOM 756 O O . ILE A 1 96 ? -3.125 -7.995 14.201 1.00 82.75 96 ILE A O 1
ATOM 760 N N . THR A 1 97 ? -3.388 -6.874 12.283 1.00 80.62 97 THR A N 1
ATOM 761 C CA . THR A 1 97 ? -4.358 -7.812 11.708 1.00 80.62 97 THR A CA 1
ATOM 762 C C . THR A 1 97 ? -3.633 -9.014 11.105 1.00 80.62 97 THR A C 1
ATOM 764 O O . THR A 1 97 ? -2.841 -8.867 10.176 1.00 80.62 97 THR A O 1
ATOM 767 N N . ASN A 1 98 ? -3.956 -10.221 11.574 1.00 75.00 98 ASN A N 1
ATOM 768 C CA . ASN A 1 98 ? -3.296 -11.471 11.158 1.00 75.00 98 ASN A CA 1
ATOM 769 C C . ASN A 1 98 ? -3.828 -12.063 9.837 1.00 75.00 98 ASN A C 1
ATOM 771 O O . ASN A 1 98 ? -3.541 -13.211 9.501 1.00 75.00 98 ASN A O 1
ATOM 775 N N . ARG A 1 99 ? -4.627 -11.299 9.086 1.00 79.56 99 ARG A N 1
ATOM 776 C CA . ARG A 1 99 ? -5.240 -11.713 7.819 1.00 79.56 99 ARG A CA 1
ATOM 777 C C . ARG A 1 99 ? -5.223 -10.569 6.800 1.00 79.56 99 ARG A C 1
ATOM 779 O O . ARG A 1 99 ? -5.090 -9.408 7.190 1.00 79.56 99 ARG A O 1
ATOM 786 N N . PRO A 1 100 ? -5.377 -10.860 5.498 1.00 84.06 100 PRO A N 1
ATOM 787 C CA . PRO A 1 100 ? -5.509 -9.825 4.478 1.00 84.06 100 PRO A CA 1
ATOM 788 C C . PRO A 1 100 ? -6.688 -8.894 4.779 1.00 84.06 100 PRO A C 1
ATOM 790 O O . PRO A 1 100 ? -7.770 -9.340 5.152 1.00 84.06 100 PRO A O 1
ATOM 793 N N . CYS A 1 101 ? -6.476 -7.592 4.626 1.00 87.12 101 CYS A N 1
ATOM 794 C CA . CYS A 1 101 ? -7.426 -6.562 5.032 1.00 87.12 101 CYS A CA 1
ATOM 795 C C . CYS A 1 101 ? -7.207 -5.268 4.228 1.00 87.12 101 CYS A C 1
ATOM 797 O O . CYS A 1 101 ? -6.322 -5.160 3.379 1.00 87.12 101 CYS A O 1
ATOM 799 N N . GLY A 1 102 ? -8.029 -4.259 4.471 1.00 89.38 102 GLY A N 1
ATOM 800 C CA . GLY A 1 102 ? -7.779 -2.893 4.047 1.00 89.38 102 GLY A CA 1
ATOM 801 C C . GLY A 1 102 ? -7.932 -2.626 2.550 1.00 89.38 102 GLY A C 1
ATOM 802 O O . GLY A 1 102 ? -7.678 -1.500 2.138 1.00 89.38 102 GLY A O 1
ATOM 803 N N . MET A 1 103 ? -8.313 -3.603 1.716 1.00 89.69 103 MET A N 1
ATOM 804 C CA . MET A 1 103 ? -8.243 -3.487 0.246 1.00 89.69 103 MET A CA 1
ATOM 805 C C . MET A 1 103 ? -6.839 -3.082 -0.231 1.00 89.69 103 MET A C 1
ATOM 807 O O . MET A 1 103 ? -6.646 -2.224 -1.096 1.00 89.69 103 MET A O 1
ATOM 811 N N . CYS A 1 104 ? -5.834 -3.671 0.400 1.00 84.69 104 CYS A N 1
ATOM 812 C CA . CYS A 1 104 ? -4.459 -3.244 0.288 1.00 84.69 104 CYS A CA 1
ATOM 813 C C . CYS A 1 104 ? -3.563 -4.221 -0.503 1.00 84.69 104 CYS A C 1
ATOM 815 O O . CYS A 1 104 ? -2.600 -3.802 -1.139 1.00 84.69 104 CYS A O 1
ATOM 817 N N . LEU A 1 105 ? -3.878 -5.515 -0.505 1.00 86.31 105 LEU A N 1
ATOM 818 C CA . LEU A 1 105 ? -3.103 -6.568 -1.150 1.00 86.31 105 LEU A CA 1
ATOM 819 C C . LEU A 1 105 ? -3.363 -6.592 -2.664 1.00 86.31 105 LEU A C 1
ATOM 821 O O . LEU A 1 105 ? -4.457 -6.937 -3.129 1.00 86.31 105 LEU A O 1
ATOM 825 N N . LYS A 1 106 ? -2.333 -6.253 -3.442 1.00 86.38 106 LYS A N 1
ATOM 826 C CA . LYS A 1 106 ? -2.434 -6.091 -4.896 1.00 86.38 106 LYS A CA 1
ATOM 827 C C . LYS A 1 106 ? -1.411 -6.939 -5.646 1.00 86.38 106 LYS A C 1
ATOM 829 O O . LYS A 1 106 ? -0.308 -7.198 -5.165 1.00 86.38 106 LYS A O 1
ATOM 834 N N . GLN A 1 107 ? -1.781 -7.334 -6.859 1.00 88.25 107 GLN A N 1
ATOM 835 C CA . GLN A 1 107 ? -0.842 -7.755 -7.893 1.00 88.25 107 GLN A CA 1
ATOM 836 C C . GLN A 1 107 ? -0.569 -6.573 -8.811 1.00 88.25 107 GLN A C 1
ATOM 838 O O . GLN A 1 107 ? -1.452 -5.745 -9.052 1.00 88.25 107 GLN A O 1
ATOM 843 N N . ILE A 1 108 ? 0.635 -6.533 -9.366 1.00 86.81 108 ILE A N 1
ATOM 844 C CA . ILE A 1 108 ? 1.003 -5.542 -10.368 1.00 86.81 108 ILE A CA 1
ATOM 845 C C . ILE A 1 108 ? 1.450 -6.213 -11.659 1.00 86.81 108 ILE A C 1
ATOM 847 O O . ILE A 1 108 ? 1.967 -7.329 -11.655 1.00 86.81 108 ILE A O 1
ATOM 851 N N . MET A 1 109 ? 1.296 -5.503 -12.764 1.00 88.88 109 MET A N 1
ATOM 852 C CA . MET A 1 109 ? 1.990 -5.789 -14.015 1.00 88.88 109 MET A CA 1
ATOM 853 C C . MET A 1 109 ? 2.626 -4.502 -14.527 1.00 88.88 109 MET A C 1
ATOM 855 O O . MET A 1 109 ? 2.148 -3.407 -14.215 1.00 88.88 109 MET A O 1
ATOM 859 N N . CYS A 1 110 ? 3.678 -4.632 -15.329 1.00 87.75 110 CYS A N 1
ATOM 860 C CA . CYS A 1 110 ? 4.371 -3.479 -15.888 1.00 87.75 110 CYS A CA 1
ATOM 861 C C . CYS A 1 110 ? 4.496 -3.582 -17.398 1.00 87.75 110 CYS A C 1
ATOM 863 O O . CYS A 1 110 ? 4.527 -4.684 -17.946 1.00 87.75 110 CYS A O 1
ATOM 865 N N . SER A 1 111 ? 4.639 -2.428 -18.036 1.00 86.19 111 SER A N 1
ATOM 866 C CA . SER A 1 111 ? 5.097 -2.316 -19.416 1.00 86.19 111 SER A CA 1
ATOM 867 C C . SER A 1 111 ? 6.308 -1.395 -19.481 1.00 86.19 111 SER A C 1
ATOM 869 O O . SER A 1 111 ? 6.360 -0.385 -18.779 1.00 86.19 111 SER A O 1
ATOM 871 N N . ASP A 1 112 ? 7.280 -1.756 -20.313 1.00 80.44 112 ASP A N 1
ATOM 872 C CA . ASP A 1 112 ? 8.424 -0.922 -20.684 1.00 80.44 112 ASP A CA 1
ATOM 873 C C . ASP A 1 112 ? 8.282 -0.308 -22.091 1.00 80.44 112 ASP A C 1
ATOM 875 O O . ASP A 1 112 ? 9.184 0.389 -22.558 1.00 80.44 112 ASP A O 1
ATOM 879 N N . GLN A 1 113 ? 7.143 -0.544 -22.754 1.00 85.50 113 GLN A N 1
ATOM 880 C CA . GLN A 1 113 ? 6.809 -0.054 -24.094 1.00 85.50 113 GLN A CA 1
ATOM 881 C C . GLN A 1 113 ? 5.836 1.125 -23.994 1.00 85.50 113 GLN A C 1
ATOM 883 O O . GLN A 1 113 ? 4.666 1.018 -24.369 1.00 85.50 113 GLN A O 1
ATOM 888 N N . CYS A 1 114 ? 6.319 2.238 -23.441 1.00 83.25 114 CYS A N 1
ATOM 889 C CA . CYS A 1 114 ? 5.527 3.448 -23.234 1.00 83.25 114 CYS A CA 1
ATOM 890 C C . CYS A 1 114 ? 6.018 4.612 -24.103 1.00 83.25 114 CYS A C 1
ATOM 892 O O . CYS A 1 114 ? 7.225 4.780 -24.302 1.00 83.25 114 CYS A O 1
ATOM 894 N N . THR A 1 115 ? 5.090 5.426 -24.607 1.00 78.69 115 THR A N 1
ATOM 895 C CA . THR A 1 115 ? 5.391 6.640 -25.367 1.00 78.69 115 THR A CA 1
ATOM 896 C C . THR A 1 115 ? 6.062 7.686 -24.482 1.00 78.69 115 THR A C 1
ATOM 898 O O . THR A 1 115 ? 5.889 7.734 -23.269 1.00 78.69 115 THR A O 1
ATOM 901 N N . GLN A 1 116 ? 6.923 8.489 -25.097 1.00 62.81 116 GLN A N 1
ATOM 902 C CA . GLN A 1 116 ? 8.022 9.170 -24.421 1.00 62.81 116 GLN A CA 1
ATOM 903 C C . GLN A 1 116 ? 7.673 10.606 -24.006 1.00 62.81 116 GLN A C 1
ATOM 905 O O . GLN A 1 116 ? 8.478 11.516 -24.183 1.00 62.81 116 GLN A O 1
ATOM 910 N N . THR A 1 117 ? 6.468 10.847 -23.491 1.00 53.69 117 THR A N 1
ATOM 911 C CA . THR A 1 117 ? 5.980 12.228 -23.349 1.00 53.69 117 THR A CA 1
ATOM 912 C C . THR A 1 117 ? 6.522 12.955 -22.111 1.00 53.69 117 THR A C 1
ATOM 914 O O . THR A 1 117 ? 6.559 14.181 -22.113 1.00 53.69 117 THR A O 1
ATOM 917 N N . LEU A 1 118 ? 7.019 12.249 -21.079 1.00 48.81 118 LEU A N 1
ATOM 918 C CA . LEU A 1 118 ? 7.424 12.883 -19.802 1.00 48.81 118 LEU A CA 1
ATOM 919 C C . LEU A 1 118 ? 8.762 12.426 -19.176 1.00 48.81 118 LEU A C 1
ATOM 921 O O . LEU A 1 118 ? 9.188 12.996 -18.173 1.00 48.81 118 LEU A O 1
ATOM 925 N N . SER A 1 119 ? 9.484 11.447 -19.730 1.00 45.03 119 SER A N 1
ATOM 926 C CA . SER A 1 119 ? 10.647 10.849 -19.036 1.00 45.03 119 SER A CA 1
ATOM 927 C C . SER A 1 119 ? 12.001 11.545 -19.253 1.00 45.03 119 SER A C 1
ATOM 929 O O . SER A 1 119 ? 12.969 11.217 -18.566 1.00 45.03 119 SER A O 1
ATOM 931 N N . ASN A 1 120 ? 12.100 12.520 -20.163 1.00 42.34 120 ASN A N 1
ATOM 932 C CA . ASN A 1 120 ? 13.384 13.161 -20.491 1.00 42.34 120 ASN A CA 1
ATOM 933 C C . ASN A 1 120 ? 13.728 14.382 -19.615 1.00 42.34 120 ASN A C 1
ATOM 935 O O . ASN A 1 120 ? 14.834 14.903 -19.723 1.00 42.34 120 ASN A O 1
ATOM 939 N N . ALA A 1 121 ? 12.842 14.822 -18.716 1.00 40.78 121 ALA A N 1
ATOM 940 C CA . ALA A 1 121 ? 13.061 16.051 -17.942 1.00 40.78 121 ALA A CA 1
ATOM 941 C C . ALA A 1 121 ? 13.969 15.890 -16.702 1.00 40.78 121 ALA A C 1
ATOM 943 O O . ALA A 1 121 ? 14.362 16.890 -16.112 1.00 40.78 121 ALA A O 1
ATOM 944 N N . ALA A 1 122 ? 14.320 14.664 -16.286 1.00 45.19 122 ALA A N 1
ATOM 945 C CA . ALA A 1 122 ? 15.009 14.452 -15.001 1.00 45.19 122 ALA A CA 1
ATOM 946 C C . ALA A 1 122 ? 16.044 13.307 -14.970 1.00 45.19 122 ALA A C 1
ATOM 948 O O . ALA A 1 122 ? 16.429 12.858 -13.893 1.00 45.19 122 ALA A O 1
ATOM 949 N N . GLY A 1 123 ? 16.482 12.778 -16.120 1.00 48.09 123 GLY A N 1
ATOM 950 C CA . GLY A 1 123 ? 17.452 11.668 -16.145 1.00 48.09 123 GLY A CA 1
ATOM 951 C C . GLY A 1 123 ? 16.923 10.348 -15.555 1.00 48.09 123 GLY A C 1
ATOM 952 O O . GLY A 1 123 ? 17.703 9.481 -15.163 1.00 48.09 123 GLY A O 1
ATOM 953 N N . MET A 1 124 ? 15.598 10.173 -15.495 1.00 53.53 124 MET A N 1
ATOM 954 C CA . MET A 1 124 ? 14.915 9.034 -14.865 1.00 53.53 124 MET A CA 1
ATOM 955 C C . MET A 1 124 ? 14.755 7.810 -15.793 1.00 53.53 124 MET A C 1
ATOM 957 O O . MET A 1 124 ? 13.795 7.062 -15.669 1.00 53.53 124 MET A O 1
ATOM 961 N N . GLY A 1 125 ? 15.698 7.554 -16.704 1.00 59.88 125 GLY A N 1
ATOM 962 C CA . GLY A 1 125 ? 15.701 6.350 -17.552 1.00 59.88 125 GLY A CA 1
ATOM 963 C C . GLY A 1 125 ? 14.471 6.187 -18.467 1.00 59.88 125 GLY A C 1
ATOM 964 O O . GLY A 1 125 ? 13.756 7.143 -18.751 1.00 59.88 125 GLY A O 1
ATOM 965 N N . LYS A 1 126 ? 14.241 4.965 -18.977 1.00 69.00 126 LYS A N 1
ATOM 966 C CA . LYS A 1 126 ? 13.091 4.665 -19.854 1.00 69.00 126 LYS A CA 1
ATOM 967 C C . LYS A 1 126 ? 11.762 4.750 -19.076 1.00 69.00 126 LYS A C 1
ATOM 969 O O . LYS A 1 126 ? 11.723 4.270 -17.936 1.00 69.00 126 LYS A O 1
ATOM 974 N N . PRO A 1 127 ? 10.689 5.309 -19.671 1.00 74.94 127 PRO A N 1
ATOM 975 C CA . PRO A 1 127 ? 9.367 5.337 -19.052 1.00 74.94 127 PRO A CA 1
ATOM 976 C C . PRO A 1 127 ? 8.818 3.916 -18.890 1.00 74.94 127 PRO A C 1
ATOM 978 O O . PRO A 1 127 ? 9.193 3.003 -19.626 1.00 74.94 127 PRO A O 1
ATOM 981 N N . PHE A 1 128 ? 7.932 3.730 -17.916 1.00 79.88 128 PHE A N 1
ATOM 982 C CA . PHE A 1 128 ? 7.248 2.462 -17.680 1.00 79.88 128 PHE A CA 1
ATOM 983 C C . PHE A 1 128 ? 5.832 2.708 -17.154 1.00 79.88 128 PHE A C 1
ATOM 985 O O . PHE A 1 128 ? 5.584 3.702 -16.471 1.00 79.88 128 PHE A O 1
ATOM 992 N N . GLY A 1 129 ? 4.920 1.787 -17.455 1.00 83.31 129 GLY A N 1
ATOM 993 C CA . GLY A 1 129 ? 3.538 1.790 -16.974 1.00 83.31 129 GLY A CA 1
ATOM 994 C C . GLY A 1 129 ? 3.323 0.751 -15.882 1.00 83.31 129 GLY A C 1
ATOM 995 O O . GLY A 1 129 ? 4.019 -0.270 -15.853 1.00 83.31 129 GLY A O 1
ATOM 996 N N . ILE A 1 130 ? 2.346 0.990 -15.005 1.00 85.50 130 ILE A N 1
ATOM 997 C CA . ILE A 1 130 ? 1.952 0.077 -13.925 1.00 85.50 130 ILE A CA 1
ATOM 998 C C . ILE A 1 130 ? 0.439 -0.080 -13.910 1.00 85.50 130 ILE A C 1
ATOM 1000 O O . ILE A 1 130 ? -0.305 0.879 -13.712 1.00 85.50 130 ILE A O 1
ATOM 1004 N N . LYS A 1 131 ? -0.024 -1.324 -14.030 1.00 88.12 131 LYS A N 1
ATOM 1005 C CA . LYS A 1 131 ? -1.407 -1.687 -13.713 1.00 88.12 131 LYS A CA 1
ATOM 1006 C C . LYS A 1 131 ? -1.436 -2.482 -12.428 1.00 88.12 131 LYS A C 1
ATOM 1008 O O . LYS A 1 131 ? -0.529 -3.261 -12.138 1.00 88.12 131 LYS A O 1
ATOM 1013 N N . GLU A 1 132 ? -2.521 -2.309 -11.697 1.00 87.38 132 GLU A N 1
ATOM 1014 C CA . GLU A 1 132 ? -2.781 -3.010 -10.455 1.00 87.38 132 GLU A CA 1
ATOM 1015 C C . GLU A 1 132 ? -4.129 -3.708 -10.496 1.00 87.38 132 GLU A C 1
ATOM 1017 O O . GLU A 1 132 ? -5.058 -3.274 -11.177 1.00 87.38 132 GLU A O 1
ATOM 1022 N N . ARG A 1 133 ? -4.233 -4.784 -9.727 1.00 88.62 133 ARG A N 1
ATOM 1023 C CA . ARG A 1 133 ? -5.508 -5.403 -9.388 1.00 88.62 133 ARG A CA 1
ATOM 1024 C C . ARG A 1 133 ? -5.442 -5.977 -7.987 1.00 88.62 133 ARG A C 1
ATOM 1026 O O . ARG A 1 133 ? -4.353 -6.250 -7.478 1.00 88.62 133 ARG A O 1
ATOM 1033 N N . PHE A 1 134 ? -6.602 -6.216 -7.394 1.00 88.94 134 PHE A N 1
ATOM 1034 C CA . PHE A 1 134 ? -6.670 -7.015 -6.179 1.00 88.94 134 PHE A CA 1
ATOM 1035 C C . PHE A 1 134 ? -6.201 -8.436 -6.437 1.00 88.94 134 PHE A C 1
ATOM 1037 O O . PHE A 1 134 ? -6.373 -8.985 -7.529 1.00 88.94 134 PHE A O 1
ATOM 1044 N N . CYS A 1 135 ? -5.611 -9.025 -5.408 1.00 87.88 135 CYS A N 1
ATOM 1045 C CA . CYS A 1 135 ? -5.329 -10.445 -5.417 1.00 87.88 135 CYS A CA 1
ATOM 1046 C C . CYS A 1 135 ? -6.621 -11.255 -5.572 1.00 87.88 135 CYS A C 1
ATOM 1048 O O . CYS A 1 135 ? -7.559 -11.024 -4.806 1.00 87.88 135 CYS A O 1
ATOM 1050 N N . PRO A 1 136 ? -6.690 -12.165 -6.560 1.00 86.69 136 PRO A N 1
ATOM 1051 C CA . PRO A 1 136 ? -7.854 -13.020 -6.737 1.00 86.69 136 PRO A CA 1
ATOM 1052 C C . PRO A 1 136 ? -8.016 -13.937 -5.523 1.00 86.69 136 PRO A C 1
ATOM 1054 O O . PRO A 1 136 ? -7.025 -14.305 -4.898 1.00 86.69 136 PRO A O 1
ATOM 1057 N N . GLU A 1 137 ? -9.264 -14.291 -5.210 1.00 86.56 137 GLU A N 1
ATOM 1058 C CA . GLU A 1 137 ? -9.614 -15.282 -4.174 1.00 86.56 137 GLU A CA 1
ATOM 1059 C C . GLU A 1 137 ? -9.156 -14.928 -2.746 1.00 86.56 137 GLU A C 1
ATOM 1061 O O . GLU A 1 137 ? -9.162 -15.773 -1.855 1.00 86.56 137 GLU A O 1
ATOM 1066 N N . VAL A 1 138 ? -8.807 -13.663 -2.498 1.00 85.81 138 VAL A N 1
ATOM 1067 C CA . VAL A 1 138 ? -8.463 -13.158 -1.167 1.00 85.81 138 VAL A CA 1
ATOM 1068 C C . VAL A 1 138 ? -9.494 -12.123 -0.741 1.00 85.81 138 VAL A C 1
ATOM 1070 O O . VAL A 1 138 ? -9.531 -11.016 -1.286 1.00 85.81 138 VAL A O 1
ATOM 1073 N N . ASP A 1 139 ? -10.305 -12.460 0.264 1.00 87.56 139 ASP A N 1
ATOM 1074 C CA . ASP A 1 139 ? -11.122 -11.455 0.938 1.00 87.56 139 ASP A CA 1
ATOM 1075 C C . ASP A 1 139 ? -10.227 -10.582 1.819 1.00 87.56 139 ASP A C 1
ATOM 1077 O O . ASP A 1 139 ? -9.587 -11.036 2.763 1.00 87.56 139 ASP A O 1
ATOM 1081 N N . GLN A 1 140 ? -10.186 -9.309 1.461 1.00 89.62 140 GLN A N 1
ATOM 1082 C CA . GLN A 1 140 ? -9.462 -8.244 2.142 1.00 89.62 140 GLN A CA 1
ATOM 1083 C C . GLN A 1 140 ? -10.376 -7.029 2.345 1.00 89.62 140 GLN A C 1
ATOM 1085 O O . GLN A 1 140 ? -9.903 -5.902 2.487 1.00 89.62 140 GLN A O 1
ATOM 1090 N N . SER A 1 141 ? -11.694 -7.252 2.292 1.00 91.62 141 SER A N 1
ATOM 1091 C CA . SER A 1 141 ? -12.704 -6.197 2.307 1.00 91.62 141 SER A CA 1
ATOM 1092 C C . SER A 1 141 ? -12.866 -5.539 3.670 1.00 91.62 141 SER A C 1
ATOM 1094 O O . SER A 1 141 ? -13.428 -4.456 3.738 1.00 91.62 141 SER A O 1
ATOM 1096 N N . TYR A 1 142 ? -12.378 -6.144 4.748 1.00 91.12 142 TYR A N 1
ATOM 1097 C CA . TYR A 1 142 ? -12.470 -5.595 6.099 1.00 91.12 142 TYR A CA 1
ATOM 1098 C C . TYR A 1 142 ? -11.320 -4.644 6.413 1.00 91.12 142 TYR A C 1
ATOM 1100 O O . TYR A 1 142 ? -10.196 -4.889 5.989 1.00 91.12 142 TYR A O 1
ATOM 1108 N N . ALA A 1 143 ? -11.580 -3.573 7.162 1.00 91.56 143 ALA A N 1
ATOM 1109 C CA . ALA A 1 143 ? -10.548 -2.622 7.571 1.00 91.56 143 ALA A CA 1
ATOM 1110 C C . ALA A 1 143 ? -9.501 -3.282 8.484 1.00 91.56 143 ALA A C 1
ATOM 1112 O O . ALA A 1 143 ? -9.854 -4.039 9.387 1.00 91.56 143 ALA A O 1
ATOM 1113 N N . CYS A 1 144 ? -8.223 -2.961 8.278 1.00 89.81 144 CYS A N 1
ATOM 1114 C CA . CYS A 1 144 ? -7.127 -3.456 9.108 1.00 89.81 144 CYS A CA 1
ATOM 1115 C C . CYS A 1 144 ? -7.126 -2.750 10.465 1.00 89.81 144 CYS A C 1
ATOM 1117 O O . CYS A 1 144 ? -7.081 -1.522 10.502 1.00 89.81 144 CYS A O 1
ATOM 1119 N N . ALA A 1 145 ? -7.100 -3.500 11.562 1.00 89.94 145 ALA A N 1
ATOM 1120 C CA . ALA A 1 145 ? -6.699 -2.966 12.856 1.00 89.94 145 ALA A CA 1
ATOM 1121 C C . ALA A 1 145 ? -5.196 -2.640 12.839 1.00 89.94 145 ALA A C 1
ATOM 1123 O O . ALA A 1 145 ? -4.386 -3.437 12.349 1.00 89.94 145 ALA A O 1
ATOM 1124 N N . VAL A 1 146 ? -4.833 -1.474 13.373 1.00 89.19 146 VAL A N 1
ATOM 1125 C CA . VAL A 1 146 ? -3.442 -1.020 13.493 1.00 89.19 146 VAL A CA 1
ATOM 1126 C C . VAL A 1 146 ? -3.105 -0.651 14.937 1.00 89.19 146 VAL A C 1
ATOM 1128 O O . VAL A 1 146 ? -3.985 -0.289 15.716 1.00 89.19 146 VAL A O 1
ATOM 1131 N N . ASP A 1 147 ? -1.823 -0.743 15.283 1.00 88.25 147 ASP A N 1
ATOM 1132 C CA . ASP A 1 147 ? -1.292 -0.465 16.614 1.00 88.25 147 ASP A CA 1
ATOM 1133 C C . ASP A 1 147 ? -1.620 0.973 17.050 1.00 88.25 147 ASP A C 1
ATOM 1135 O O . ASP A 1 147 ? -1.224 1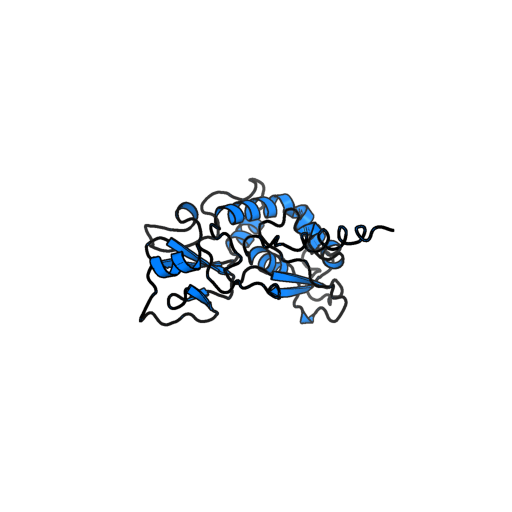.956 16.409 1.00 88.25 147 ASP A O 1
ATOM 1139 N N . GLU A 1 148 ? -2.366 1.098 18.146 1.00 86.25 148 GLU A N 1
ATOM 1140 C CA . GLU A 1 148 ? -2.847 2.373 18.677 1.00 86.25 148 GLU A CA 1
ATOM 1141 C C . GLU A 1 148 ? -1.719 3.261 19.215 1.00 86.25 148 GLU A C 1
ATOM 1143 O O . GLU A 1 148 ? -1.766 4.477 19.024 1.00 86.25 148 GLU A O 1
ATOM 1148 N N . ALA A 1 149 ? -0.656 2.693 19.794 1.00 86.50 149 ALA A N 1
ATOM 1149 C CA . ALA A 1 149 ? 0.473 3.472 20.300 1.00 86.50 149 ALA A CA 1
ATOM 1150 C C . ALA A 1 149 ? 1.191 4.206 19.156 1.00 86.50 149 ALA A C 1
ATOM 1152 O O . ALA A 1 149 ? 1.693 5.325 19.318 1.00 86.50 149 ALA A O 1
ATOM 1153 N N . LEU A 1 150 ? 1.193 3.603 17.967 1.00 85.81 150 LEU A N 1
ATOM 1154 C CA . LEU A 1 150 ? 1.813 4.171 16.776 1.00 85.81 150 LEU A CA 1
ATOM 1155 C C . LEU A 1 150 ? 0.874 5.075 15.973 1.00 85.81 150 LEU A C 1
ATOM 1157 O O . LEU A 1 150 ? 1.357 6.013 15.334 1.00 85.81 150 LEU A O 1
ATOM 1161 N N . SER A 1 151 ? -0.436 4.824 16.004 1.00 87.69 151 SER A N 1
ATOM 1162 C CA . SER A 1 151 ? -1.390 5.428 15.064 1.00 87.69 151 SER A CA 1
ATOM 1163 C C . SER A 1 151 ? -2.451 6.337 15.690 1.00 87.69 151 SER A C 1
ATOM 1165 O O . SER A 1 151 ? -2.914 7.258 15.018 1.00 87.69 151 SER A O 1
ATOM 1167 N N . TYR A 1 152 ? -2.816 6.153 16.959 1.00 90.69 152 TYR A N 1
ATOM 1168 C CA . TYR A 1 152 ? -3.834 6.967 17.625 1.00 90.69 152 TYR A CA 1
ATOM 1169 C C . TYR A 1 152 ? -3.219 8.237 18.223 1.00 90.69 152 TYR A C 1
ATOM 1171 O O . TYR A 1 152 ? -2.119 8.213 18.783 1.00 90.69 152 TYR A O 1
ATOM 1179 N N . ASP A 1 153 ? -3.897 9.373 18.088 1.00 89.44 153 ASP A N 1
ATOM 1180 C CA . ASP A 1 153 ? -3.568 10.607 18.803 1.00 89.44 153 ASP A CA 1
ATOM 1181 C C . ASP A 1 153 ? -4.659 10.908 19.843 1.00 89.44 153 ASP A C 1
ATOM 1183 O O . ASP A 1 153 ? -5.781 11.259 19.463 1.00 89.44 153 ASP A O 1
ATOM 1187 N N . PRO A 1 154 ? -4.352 10.821 21.153 1.00 86.81 154 PRO A N 1
ATOM 1188 C CA . PRO A 1 154 ? -5.336 11.056 22.205 1.00 86.81 154 PRO A CA 1
ATOM 1189 C C . PRO A 1 154 ? -5.792 12.519 22.285 1.00 86.81 154 PRO A C 1
ATOM 1191 O O . PRO A 1 154 ? -6.879 12.782 22.800 1.00 86.81 154 PRO A O 1
ATOM 1194 N N . THR A 1 155 ? -4.996 13.465 21.774 1.00 88.44 155 THR A N 1
ATOM 1195 C CA . THR A 1 155 ? -5.308 14.900 21.832 1.00 88.44 155 THR A CA 1
ATOM 1196 C C . THR A 1 155 ? -6.360 15.261 20.794 1.00 88.44 155 THR A C 1
ATOM 1198 O O . THR A 1 155 ? -7.392 15.842 21.124 1.00 88.44 155 THR A O 1
ATOM 1201 N N . SER A 1 156 ? -6.126 14.886 19.533 1.00 88.81 156 SER A N 1
ATOM 1202 C CA . SER A 1 156 ? -7.072 15.139 18.441 1.00 88.81 156 SER A CA 1
ATOM 1203 C C . SER A 1 156 ? -8.170 14.078 18.320 1.00 88.81 156 SER A C 1
ATOM 1205 O O . SER A 1 156 ? -9.136 14.293 17.591 1.00 88.81 156 SER A O 1
ATOM 1207 N N . LYS A 1 157 ? -8.041 12.943 19.022 1.00 88.25 157 LYS A N 1
ATOM 1208 C CA . LYS A 1 157 ? -8.895 11.749 18.883 1.00 88.25 157 LYS A CA 1
ATOM 1209 C C . LYS A 1 157 ? -8.944 11.220 17.444 1.00 88.25 157 LYS A C 1
ATOM 1211 O O . LYS A 1 157 ? -9.962 10.689 17.001 1.00 88.25 157 LYS A O 1
ATOM 1216 N N . THR A 1 158 ? -7.850 11.381 16.700 1.00 89.19 158 THR A N 1
ATOM 1217 C CA . THR A 1 158 ? -7.737 10.927 15.307 1.00 89.19 158 THR A CA 1
ATOM 1218 C C . THR A 1 158 ? -6.787 9.744 15.175 1.00 89.19 158 THR A C 1
ATOM 1220 O O . THR A 1 158 ? -5.926 9.510 16.024 1.00 89.19 158 THR A O 1
ATOM 1223 N N . CYS A 1 159 ? -6.952 8.991 14.088 1.00 90.44 159 CYS A N 1
ATOM 1224 C CA . CYS A 1 159 ? -6.078 7.884 13.720 1.00 90.44 159 CYS A CA 1
ATOM 1225 C C . CYS A 1 159 ? -5.277 8.245 12.475 1.00 90.44 159 CYS A C 1
ATOM 1227 O O . CYS A 1 159 ? -5.858 8.504 11.424 1.00 90.44 159 CYS A O 1
ATOM 1229 N N . ASN A 1 160 ? -3.952 8.203 12.585 1.00 87.50 160 ASN A N 1
ATOM 1230 C CA . ASN A 1 160 ? -3.015 8.418 11.491 1.00 87.50 160 ASN A CA 1
ATOM 1231 C C . ASN A 1 160 ? -1.906 7.363 11.562 1.00 87.50 160 ASN A C 1
ATOM 1233 O O . ASN A 1 160 ? -0.964 7.483 12.338 1.00 87.50 160 ASN A O 1
ATOM 1237 N N . ALA A 1 161 ? -2.014 6.328 10.728 1.00 86.75 161 ALA A N 1
ATOM 1238 C CA . ALA A 1 161 ? -0.989 5.290 10.587 1.00 86.75 161 ALA A CA 1
ATOM 1239 C C . ALA A 1 161 ? 0.077 5.633 9.527 1.00 86.75 161 ALA A C 1
ATOM 1241 O O . ALA A 1 161 ? 0.925 4.808 9.200 1.00 86.75 161 ALA A O 1
ATOM 1242 N N . TRP A 1 162 ? 0.012 6.826 8.933 1.00 85.38 162 TRP A N 1
ATOM 1243 C CA . TRP A 1 162 ? 1.022 7.344 8.016 1.00 85.38 162 TRP A CA 1
ATOM 1244 C C . TRP A 1 162 ? 0.980 8.881 7.991 1.00 85.38 162 TRP A C 1
ATOM 1246 O O . TRP A 1 162 ? -0.121 9.436 7.976 1.00 85.38 162 TRP A O 1
ATOM 1256 N N . PRO A 1 163 ? 2.133 9.572 7.916 1.00 85.00 163 PRO A N 1
ATOM 1257 C CA . PRO A 1 163 ? 3.494 9.043 8.050 1.00 85.00 163 PRO A CA 1
ATOM 1258 C C . PRO A 1 163 ? 3.815 8.588 9.489 1.00 85.00 163 PRO A C 1
ATOM 1260 O O . PRO A 1 163 ? 3.093 8.942 10.422 1.00 85.00 163 PRO A O 1
ATOM 1263 N N . PRO A 1 164 ? 4.893 7.811 9.698 1.00 82.62 164 PRO A N 1
ATOM 1264 C CA . PRO A 1 164 ? 5.342 7.427 11.032 1.00 82.62 164 PRO A CA 1
ATOM 1265 C C . PRO A 1 164 ? 5.658 8.654 11.895 1.00 82.62 164 PRO A C 1
ATOM 1267 O O . PRO A 1 164 ? 6.318 9.586 11.435 1.00 82.62 164 PRO A O 1
ATOM 1270 N N . LYS A 1 165 ? 5.242 8.628 13.169 1.00 78.44 165 LYS A N 1
ATOM 1271 C CA . LYS A 1 165 ? 5.537 9.698 14.145 1.00 78.44 165 LYS A CA 1
ATOM 1272 C C . LYS A 1 165 ? 7.034 9.826 14.464 1.00 78.44 165 LYS A C 1
ATOM 1274 O O . LYS A 1 165 ? 7.500 10.904 14.813 1.00 78.44 165 LYS A O 1
ATOM 1279 N N . HIS A 1 166 ? 7.777 8.725 14.346 1.00 79.31 166 HIS A N 1
ATOM 1280 C CA . HIS A 1 166 ? 9.216 8.654 14.606 1.00 79.31 166 HIS A CA 1
ATOM 1281 C C . HIS A 1 166 ? 10.008 8.551 13.298 1.00 79.31 166 HIS A C 1
ATOM 1283 O O . HIS A 1 166 ? 9.475 8.131 12.269 1.00 79.31 166 HIS A O 1
ATOM 1289 N N . GLU A 1 167 ? 11.296 8.902 13.335 1.00 77.00 167 GLU A N 1
ATOM 1290 C CA . GLU A 1 167 ? 12.152 8.816 12.153 1.00 77.00 167 GLU A CA 1
ATOM 1291 C C . GLU A 1 167 ? 12.258 7.366 11.649 1.00 77.00 167 GLU A C 1
ATOM 1293 O O . GLU A 1 167 ? 12.750 6.474 12.337 1.00 77.00 167 GLU A O 1
ATOM 1298 N N . TYR A 1 168 ? 11.772 7.139 10.427 1.00 77.88 168 TYR A N 1
ATOM 1299 C CA . TYR A 1 168 ? 11.761 5.833 9.762 1.00 77.88 168 TYR A CA 1
ATOM 1300 C C . TYR A 1 168 ? 12.700 5.778 8.554 1.00 77.88 168 TYR A C 1
ATOM 1302 O O . TYR A 1 168 ? 12.954 4.703 8.025 1.00 77.88 168 TYR A O 1
ATOM 1310 N N . LEU A 1 169 ? 13.210 6.920 8.088 1.00 79.31 169 LEU A N 1
ATOM 1311 C CA . LEU A 1 169 ? 14.090 7.006 6.924 1.00 79.31 169 LEU A CA 1
ATOM 1312 C C . LEU A 1 169 ? 15.557 7.093 7.359 1.00 79.31 169 LE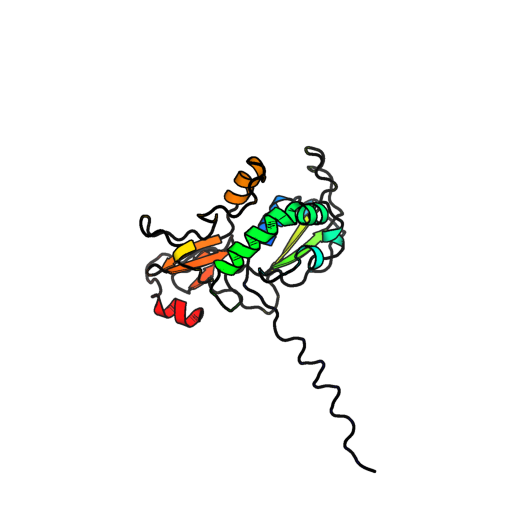U A C 1
ATOM 1314 O O . LEU A 1 169 ? 15.844 7.696 8.391 1.00 79.31 169 LEU A O 1
ATOM 1318 N N . PRO A 1 170 ? 16.509 6.555 6.574 1.00 78.00 170 PRO A N 1
ATOM 1319 C CA . PRO A 1 170 ? 17.933 6.749 6.840 1.00 78.00 170 PRO A CA 1
ATOM 1320 C C . PRO A 1 170 ? 18.297 8.237 6.921 1.00 78.00 170 PRO A C 1
ATOM 1322 O O . PRO A 1 170 ? 17.831 9.010 6.082 1.00 78.00 170 PRO A O 1
ATOM 1325 N N . ALA A 1 171 ? 19.188 8.615 7.847 1.00 76.75 171 ALA A N 1
ATOM 1326 C CA . ALA A 1 171 ? 19.586 10.005 8.116 1.00 76.75 171 ALA A CA 1
ATOM 1327 C C . ALA A 1 171 ? 19.925 10.813 6.844 1.00 76.75 171 ALA A C 1
ATOM 1329 O O . ALA A 1 171 ? 19.468 11.941 6.677 1.00 76.75 171 ALA A O 1
ATOM 1330 N N . PHE A 1 172 ? 20.626 10.198 5.889 1.00 75.94 172 PHE A N 1
ATOM 1331 C CA . PHE A 1 172 ? 21.050 10.835 4.635 1.00 75.94 172 PHE A CA 1
ATOM 1332 C C . PHE A 1 172 ? 19.991 10.860 3.520 1.00 75.94 172 PHE A C 1
ATOM 1334 O O . PHE A 1 172 ? 20.309 11.192 2.380 1.00 75.94 172 PHE A O 1
ATOM 1341 N N . THR A 1 173 ? 18.735 10.498 3.798 1.00 71.62 173 THR A N 1
ATOM 1342 C CA . THR A 1 173 ? 17.669 10.579 2.787 1.00 71.62 173 THR A CA 1
ATOM 1343 C C . THR A 1 173 ? 17.435 12.047 2.403 1.00 71.62 173 THR A C 1
ATOM 1345 O O . THR A 1 173 ? 17.126 12.841 3.297 1.00 71.62 173 THR A O 1
ATOM 1348 N N . PRO A 1 174 ? 17.544 12.430 1.112 1.00 73.31 174 PRO A N 1
ATOM 1349 C CA . PRO A 1 174 ? 17.369 13.816 0.683 1.00 73.31 174 PRO A CA 1
ATOM 1350 C C . PRO A 1 174 ? 16.001 14.381 1.072 1.00 73.31 174 PRO A C 1
ATOM 1352 O O . PRO A 1 174 ? 14.979 13.712 0.902 1.00 73.31 174 PRO A O 1
ATOM 1355 N N . GLN A 1 175 ? 15.963 15.636 1.527 1.00 77.12 175 GLN A N 1
ATOM 1356 C CA . GLN A 1 175 ? 14.730 16.274 2.000 1.00 77.12 175 GLN A CA 1
ATOM 1357 C C . GLN A 1 175 ? 13.574 16.246 0.980 1.00 77.12 175 GLN A C 1
ATOM 1359 O O . GLN A 1 175 ? 12.459 15.929 1.391 1.00 77.12 175 GLN A O 1
ATOM 1364 N N . PRO A 1 176 ? 13.787 16.471 -0.336 1.00 68.75 176 PRO A N 1
ATOM 1365 C CA . PRO A 1 176 ? 12.704 16.363 -1.316 1.00 68.75 176 PRO A CA 1
ATOM 1366 C C . PRO A 1 176 ? 12.059 14.970 -1.355 1.00 68.75 176 PRO A C 1
ATOM 1368 O O . PRO A 1 176 ? 10.841 14.853 -1.462 1.00 68.75 176 PRO A O 1
ATOM 1371 N N . VAL A 1 177 ? 12.863 13.912 -1.198 1.00 68.62 177 VAL A N 1
ATOM 1372 C CA . VAL A 1 177 ? 12.381 12.524 -1.150 1.00 68.62 177 VAL A CA 1
ATOM 1373 C C . VAL A 1 177 ? 11.598 12.275 0.138 1.00 68.62 177 VAL A C 1
ATOM 1375 O O . VAL A 1 177 ? 10.529 11.673 0.091 1.00 68.62 177 VAL A O 1
ATOM 1378 N N . ARG A 1 178 ? 12.078 12.786 1.281 1.00 76.69 178 ARG A N 1
ATOM 1379 C CA . ARG A 1 178 ? 11.354 12.702 2.562 1.00 76.69 178 ARG A CA 1
ATOM 1380 C C . ARG A 1 178 ? 9.983 13.371 2.471 1.00 76.69 178 ARG A C 1
ATOM 1382 O O . ARG A 1 178 ? 8.983 12.762 2.840 1.00 76.69 178 ARG A O 1
ATOM 1389 N N . THR A 1 179 ? 9.931 14.591 1.935 1.00 78.44 179 THR A N 1
ATOM 1390 C CA . THR A 1 179 ? 8.684 15.342 1.742 1.00 78.44 179 THR A CA 1
ATOM 1391 C C . THR A 1 179 ? 7.723 14.598 0.818 1.00 78.44 179 THR A C 1
ATOM 1393 O O . THR A 1 179 ? 6.552 14.452 1.153 1.00 78.44 179 THR A O 1
ATOM 1396 N N . MET A 1 180 ? 8.211 14.073 -0.311 1.00 73.00 180 MET A N 1
ATOM 1397 C CA . MET A 1 180 ? 7.397 13.275 -1.232 1.00 73.00 180 MET A CA 1
ATOM 1398 C C . MET A 1 180 ? 6.778 12.058 -0.534 1.00 73.00 180 MET A C 1
ATOM 1400 O O . MET A 1 180 ? 5.574 11.850 -0.645 1.00 73.00 180 MET A O 1
ATOM 1404 N N . LEU A 1 181 ? 7.579 11.281 0.204 1.00 75.31 181 LEU A N 1
ATOM 1405 C CA . LEU A 1 181 ? 7.118 10.074 0.895 1.00 75.31 181 LEU A CA 1
ATOM 1406 C C . LEU A 1 181 ? 6.099 10.398 1.994 1.00 75.31 181 LEU A C 1
ATOM 1408 O O . LEU A 1 181 ? 5.043 9.771 2.056 1.00 75.31 181 LEU A O 1
ATOM 1412 N N . ASN A 1 182 ? 6.369 11.410 2.819 1.00 82.62 182 ASN A N 1
ATOM 1413 C CA . ASN A 1 182 ? 5.463 11.811 3.898 1.00 82.62 182 ASN A CA 1
ATOM 1414 C C . ASN A 1 182 ? 4.110 12.323 3.382 1.00 82.62 182 ASN A C 1
ATOM 1416 O O . ASN A 1 182 ? 3.104 12.170 4.067 1.00 82.62 182 ASN A O 1
ATOM 1420 N N . ASN A 1 183 ? 4.072 12.881 2.171 1.00 82.38 183 ASN A N 1
ATOM 1421 C CA . ASN A 1 183 ? 2.847 13.386 1.552 1.00 82.38 183 ASN A CA 1
ATOM 1422 C C . ASN A 1 183 ? 2.014 12.302 0.843 1.00 82.38 183 ASN A C 1
ATOM 1424 O O . ASN A 1 183 ? 0.930 12.604 0.335 1.00 82.38 183 ASN A O 1
ATOM 1428 N N . LEU A 1 184 ? 2.485 11.050 0.790 1.00 77.81 184 LEU A N 1
ATOM 1429 C CA . LEU A 1 184 ? 1.709 9.951 0.218 1.00 77.81 184 LEU A CA 1
ATOM 1430 C C . LEU A 1 184 ? 0.455 9.684 1.061 1.00 77.81 184 LEU A C 1
ATOM 1432 O O . LEU A 1 184 ? 0.530 9.483 2.271 1.00 77.81 184 LEU A O 1
ATOM 1436 N N . LYS A 1 185 ? -0.714 9.617 0.417 1.00 80.94 185 LYS A N 1
ATOM 1437 C CA . LYS A 1 185 ? -1.987 9.279 1.075 1.00 80.94 185 LYS A CA 1
ATOM 1438 C C . LYS A 1 185 ? -2.234 7.779 1.022 1.00 80.94 185 LYS A C 1
ATOM 1440 O O . LYS A 1 185 ? -3.093 7.288 0.291 1.00 80.94 185 LYS A O 1
ATOM 1445 N N . LEU A 1 186 ? -1.452 7.044 1.800 1.00 79.00 186 LEU A N 1
ATOM 1446 C CA . LEU A 1 186 ? -1.418 5.585 1.730 1.00 79.00 186 LEU A CA 1
ATOM 1447 C C . LEU A 1 186 ? -2.661 4.930 2.330 1.00 79.00 186 LEU A C 1
ATOM 1449 O O . LEU A 1 186 ? -3.234 4.020 1.728 1.00 79.00 186 LEU A O 1
ATOM 1453 N N . LEU A 1 187 ? -3.095 5.438 3.481 1.00 87.06 187 LEU A N 1
ATOM 1454 C CA . LEU A 1 187 ? -4.173 4.874 4.278 1.00 87.06 187 LEU A CA 1
ATOM 1455 C C . LEU A 1 187 ? -5.215 5.939 4.618 1.00 87.06 187 LEU A C 1
ATOM 1457 O O . LEU A 1 187 ? -4.880 7.096 4.865 1.00 87.06 187 LEU A O 1
ATOM 1461 N N . ASN A 1 188 ? -6.470 5.513 4.688 1.00 90.62 188 ASN A N 1
ATOM 1462 C CA . ASN A 1 188 ? -7.549 6.234 5.343 1.00 90.62 188 ASN A CA 1
ATOM 1463 C C . ASN A 1 188 ? -7.902 5.472 6.616 1.00 90.62 188 ASN A C 1
ATOM 1465 O O . ASN A 1 188 ? -8.188 4.276 6.542 1.00 90.62 188 ASN A O 1
ATOM 1469 N N . CYS A 1 189 ? -7.893 6.152 7.758 1.00 90.56 189 CYS A N 1
ATOM 1470 C CA . CYS A 1 189 ? -8.117 5.528 9.054 1.00 90.56 189 CYS A CA 1
ATOM 1471 C C . CYS A 1 189 ? -9.244 6.219 9.823 1.00 90.56 189 CYS A C 1
ATOM 1473 O O . CYS A 1 189 ? -9.464 7.420 9.669 1.00 90.56 189 CYS A O 1
ATOM 1475 N N . ILE A 1 190 ? -9.930 5.459 10.671 1.00 91.00 190 ILE A N 1
ATOM 1476 C CA . ILE A 1 190 ? -10.916 5.966 11.629 1.00 91.00 190 ILE A CA 1
ATOM 1477 C C . ILE A 1 190 ? -10.575 5.476 13.035 1.00 91.00 190 ILE A C 1
ATOM 1479 O O . ILE A 1 190 ? -9.944 4.428 13.188 1.00 91.00 190 ILE A O 1
ATOM 1483 N N . SER A 1 191 ? -11.012 6.233 14.043 1.00 90.19 191 SER A N 1
ATOM 1484 C CA . SER A 1 191 ? -10.959 5.814 15.443 1.00 90.19 191 SER A CA 1
ATOM 1485 C C . SER A 1 191 ? -12.311 5.256 15.871 1.00 90.19 191 SER A C 1
ATOM 1487 O O . SER A 1 191 ? -13.334 5.914 15.680 1.00 90.19 191 SER A O 1
ATOM 1489 N N . VAL A 1 192 ? -12.311 4.068 16.472 1.00 86.00 192 VAL A N 1
ATOM 1490 C CA . VAL A 1 192 ? -13.471 3.488 17.159 1.00 86.00 192 VAL A CA 1
ATOM 1491 C C . VAL A 1 192 ? -13.012 3.119 18.563 1.00 86.00 192 VAL A C 1
ATOM 1493 O O . VAL A 1 192 ? -12.129 2.283 18.732 1.00 86.00 192 VAL A O 1
ATOM 1496 N N . SER A 1 193 ? -13.559 3.799 19.573 1.00 83.12 193 SER A N 1
ATOM 1497 C CA . SER A 1 193 ? -13.214 3.591 20.990 1.00 83.12 193 SER A CA 1
ATOM 1498 C C . SER A 1 193 ? -11.709 3.661 21.306 1.00 83.12 193 SER A C 1
ATOM 1500 O O . SER A 1 193 ? -11.220 2.935 22.164 1.00 83.12 193 SER A O 1
ATOM 1502 N N . GLY A 1 194 ? -10.964 4.533 20.617 1.00 81.38 194 GLY A N 1
ATOM 1503 C CA . GLY A 1 194 ? -9.517 4.696 20.816 1.00 81.38 194 GLY A CA 1
ATOM 1504 C C . GLY A 1 194 ? -8.644 3.739 20.000 1.00 81.38 194 GLY A C 1
ATOM 1505 O O . GLY A 1 194 ? -7.440 3.953 19.923 1.00 81.38 194 GLY A O 1
ATOM 1506 N N . ARG A 1 195 ? -9.241 2.758 19.312 1.00 87.12 195 ARG A N 1
ATOM 1507 C CA . ARG A 1 195 ? -8.541 1.869 18.378 1.00 87.12 195 ARG A CA 1
ATOM 1508 C C . ARG A 1 195 ? -8.615 2.390 16.958 1.00 87.12 195 ARG A C 1
ATOM 1510 O O . ARG A 1 195 ? -9.599 3.020 16.568 1.00 87.12 195 ARG A O 1
ATOM 1517 N N . CYS A 1 196 ? -7.582 2.097 16.178 1.00 90.75 196 CYS A N 1
ATOM 1518 C CA . CYS A 1 196 ? -7.462 2.577 14.813 1.00 90.75 196 CYS A CA 1
ATOM 1519 C C . CYS A 1 196 ? -7.703 1.466 13.795 1.00 90.75 196 CYS A C 1
ATOM 1521 O O . CYS A 1 196 ? -7.090 0.400 13.848 1.00 90.75 196 CYS A O 1
ATOM 1523 N N . TYR A 1 197 ? -8.572 1.764 12.831 1.00 91.12 197 TYR A N 1
ATOM 1524 C CA . TYR A 1 197 ? -8.898 0.879 11.718 1.00 91.12 197 TYR A CA 1
ATOM 1525 C C . TYR A 1 197 ? -8.627 1.595 10.403 1.00 91.12 197 TYR A C 1
ATOM 1527 O O . TYR A 1 197 ? -9.056 2.735 10.234 1.00 91.12 197 TYR A O 1
ATOM 1535 N N . CYS A 1 198 ? -7.928 0.945 9.475 1.00 90.94 198 CYS A N 1
ATOM 1536 C CA . CYS A 1 198 ? -7.427 1.564 8.253 1.00 90.94 198 CYS A CA 1
ATOM 1537 C C . CYS A 1 198 ? -7.764 0.758 6.991 1.00 90.94 198 CYS A C 1
ATOM 1539 O O . CYS A 1 198 ? -7.758 -0.472 6.983 1.00 90.94 198 CYS A O 1
ATOM 1541 N N . CYS A 1 199 ? -7.992 1.479 5.896 1.00 90.56 199 CYS A N 1
ATOM 1542 C CA . CYS A 1 199 ? -8.096 0.947 4.540 1.00 90.56 199 CYS A CA 1
ATOM 1543 C C . CYS A 1 199 ? -7.117 1.683 3.623 1.00 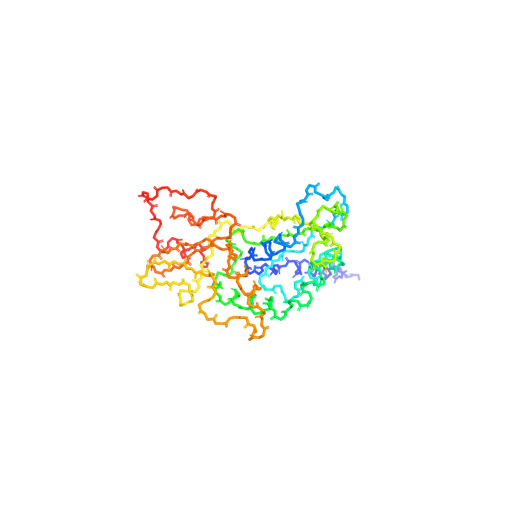90.56 199 CYS A C 1
ATOM 1545 O O . CYS A 1 199 ? -6.815 2.857 3.834 1.00 90.56 199 CYS A O 1
ATOM 1547 N N . CYS A 1 200 ? -6.637 1.016 2.583 1.00 87.88 200 CYS A N 1
ATOM 1548 C CA . CYS A 1 200 ? -5.801 1.630 1.570 1.00 87.88 200 CYS A CA 1
ATOM 1549 C C . CYS A 1 200 ? -6.610 2.532 0.652 1.00 87.88 200 CYS A C 1
ATOM 1551 O O . CYS A 1 200 ? -7.694 2.174 0.192 1.00 87.88 200 CYS A O 1
ATOM 1553 N N . THR A 1 201 ? -6.042 3.689 0.324 1.00 86.31 201 THR A N 1
ATOM 1554 C CA . THR A 1 201 ? -6.632 4.612 -0.649 1.00 86.31 201 THR A CA 1
ATOM 1555 C C . THR A 1 201 ? -6.896 3.896 -1.982 1.00 86.31 201 THR A C 1
ATOM 1557 O O . THR A 1 201 ? -6.045 3.129 -2.448 1.00 86.31 201 THR A O 1
ATOM 1560 N N . PRO A 1 202 ? -8.065 4.130 -2.612 1.00 88.00 202 PRO A N 1
ATOM 1561 C CA . PRO A 1 202 ? -9.080 5.145 -2.280 1.00 88.00 202 PRO A CA 1
ATOM 1562 C C . PRO A 1 202 ? -10.138 4.716 -1.251 1.00 88.00 202 PRO A C 1
ATOM 1564 O O . PRO A 1 202 ? -11.049 5.491 -0.969 1.00 88.00 202 PRO A O 1
ATOM 1567 N N . TYR A 1 203 ? -10.042 3.509 -0.698 1.00 91.25 203 TYR A N 1
ATOM 1568 C CA . TYR A 1 203 ? -11.035 2.987 0.231 1.00 91.25 203 TYR A CA 1
ATOM 1569 C C . TYR A 1 203 ? -10.882 3.602 1.616 1.00 91.25 203 TYR A C 1
ATOM 1571 O O . TYR A 1 203 ? -9.784 3.932 2.073 1.00 91.25 203 TYR A O 1
ATOM 1579 N N . LYS A 1 204 ? -12.015 3.717 2.296 1.00 92.06 204 LYS A N 1
ATOM 1580 C CA . LYS A 1 204 ? -12.159 4.219 3.653 1.00 92.06 204 LYS A CA 1
ATOM 1581 C C . LYS A 1 204 ? -12.891 3.174 4.494 1.00 92.06 204 LYS A C 1
ATOM 1583 O O . LYS A 1 204 ? -13.785 2.512 3.963 1.00 92.06 204 LYS A O 1
ATOM 1588 N N . PRO A 1 205 ? -12.538 3.026 5.778 1.00 92.44 205 PRO A N 1
ATOM 1589 C CA . PRO A 1 205 ? -13.321 2.210 6.690 1.00 92.44 205 PRO A CA 1
ATOM 1590 C C . PRO A 1 205 ? -14.748 2.755 6.791 1.00 92.44 205 PRO A C 1
ATOM 1592 O O . PRO A 1 205 ? -14.952 3.944 7.035 1.00 92.44 205 PRO A O 1
ATOM 1595 N N . ASP A 1 206 ? -15.723 1.879 6.599 1.00 90.81 206 ASP A N 1
ATOM 1596 C CA . ASP A 1 206 ? -17.131 2.150 6.826 1.00 90.81 206 ASP A CA 1
ATOM 1597 C C . ASP A 1 206 ? -17.476 1.859 8.290 1.00 90.81 206 ASP A C 1
ATOM 1599 O O . ASP A 1 206 ? -17.420 0.691 8.694 1.00 90.81 206 ASP A O 1
ATOM 1603 N N . PRO A 1 207 ? -17.856 2.868 9.094 1.00 85.81 207 PRO A N 1
ATOM 1604 C CA . PRO A 1 207 ? -18.163 2.657 10.505 1.00 85.81 207 PRO A CA 1
ATOM 1605 C C . PRO A 1 207 ? -19.408 1.787 10.723 1.00 85.81 207 PRO A C 1
ATOM 1607 O O . PRO A 1 207 ? -19.579 1.268 11.820 1.00 85.81 207 PRO A O 1
ATOM 1610 N N . CYS A 1 208 ? -20.264 1.607 9.709 1.00 85.50 208 CYS A N 1
ATOM 1611 C CA . CYS A 1 208 ? -21.465 0.775 9.806 1.00 85.50 208 CYS A CA 1
ATOM 1612 C C . CYS A 1 208 ? -21.208 -0.720 9.569 1.00 85.50 208 CYS A C 1
ATOM 1614 O O . CYS A 1 208 ? -21.989 -1.556 10.017 1.00 85.50 208 CYS A O 1
ATOM 1616 N N . THR A 1 209 ? -20.155 -1.078 8.830 1.00 87.06 209 THR A N 1
ATOM 1617 C CA . THR A 1 209 ? -19.932 -2.469 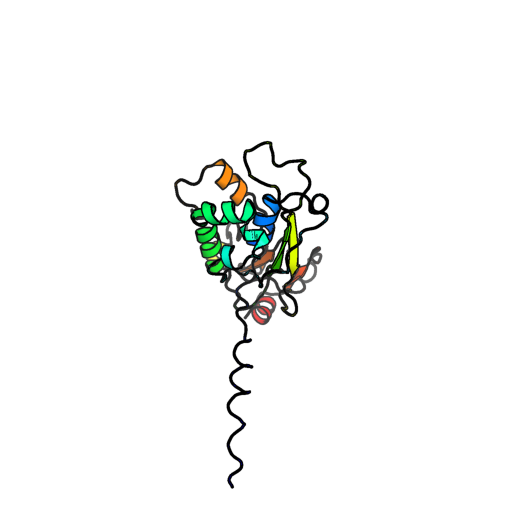8.387 1.00 87.06 209 THR A CA 1
ATOM 1618 C C . THR A 1 209 ? -18.535 -3.000 8.683 1.00 87.06 209 THR A C 1
ATOM 1620 O O . THR A 1 209 ? -18.273 -4.179 8.438 1.00 87.06 209 THR A O 1
ATOM 1623 N N . ALA A 1 210 ? -17.628 -2.148 9.169 1.00 88.50 210 ALA A N 1
ATOM 1624 C CA . ALA A 1 210 ? -16.202 -2.427 9.318 1.00 88.50 210 ALA A CA 1
ATOM 1625 C C . ALA A 1 210 ? -15.481 -2.778 8.005 1.00 88.50 210 ALA A C 1
ATOM 1627 O O . ALA A 1 210 ? -14.321 -3.201 8.020 1.00 88.50 210 ALA A O 1
ATOM 1628 N N . LYS A 1 211 ? -16.138 -2.584 6.856 1.00 92.19 211 LYS A N 1
ATOM 1629 C CA . LYS A 1 211 ? -15.578 -2.856 5.532 1.00 92.19 211 LYS A CA 1
ATOM 1630 C C . LYS A 1 211 ? -14.958 -1.615 4.910 1.00 92.19 211 LYS A C 1
ATOM 1632 O O . LYS A 1 211 ? -15.272 -0.485 5.254 1.00 92.19 211 LYS A O 1
ATOM 1637 N N . CYS A 1 212 ? -14.069 -1.838 3.963 1.00 92.44 212 CYS A N 1
ATOM 1638 C CA . CYS A 1 212 ? -13.440 -0.832 3.141 1.00 92.44 212 CYS A CA 1
ATOM 1639 C C . CYS A 1 212 ? -14.339 -0.513 1.951 1.00 92.44 212 CYS A C 1
ATOM 1641 O O . CYS A 1 212 ? -14.576 -1.356 1.085 1.00 92.44 212 CYS A O 1
ATOM 1643 N N . VAL A 1 213 ? -14.811 0.726 1.893 1.00 93.06 213 VAL A N 1
ATOM 1644 C CA . VAL A 1 213 ? -15.713 1.227 0.851 1.00 93.06 213 VAL A CA 1
ATOM 1645 C C . VAL A 1 213 ? -15.174 2.531 0.274 1.00 93.06 213 VAL A C 1
ATOM 1647 O O . VAL A 1 213 ? -14.355 3.204 0.891 1.00 93.06 213 VAL A O 1
ATOM 1650 N N . ILE A 1 214 ? -15.629 2.917 -0.915 1.00 90.19 214 ILE A N 1
ATOM 1651 C CA . ILE A 1 214 ? -15.266 4.222 -1.493 1.00 90.19 214 ILE A CA 1
ATOM 1652 C C . ILE A 1 214 ? -16.008 5.352 -0.762 1.00 90.19 214 ILE A C 1
ATOM 1654 O O . ILE A 1 214 ? -15.427 6.398 -0.463 1.00 90.19 214 ILE A O 1
ATOM 1658 N N . THR A 1 215 ? -17.276 5.114 -0.423 1.00 88.50 215 THR A N 1
ATOM 1659 C CA . THR A 1 215 ? -18.155 6.084 0.235 1.00 88.50 215 THR A CA 1
ATOM 1660 C C . THR A 1 215 ? -18.712 5.473 1.524 1.00 88.50 215 THR A C 1
ATOM 1662 O O . THR A 1 215 ? -19.547 4.575 1.434 1.00 88.50 215 THR A O 1
ATOM 1665 N N . PRO A 1 216 ? -18.234 5.907 2.707 1.00 85.56 216 PRO A N 1
ATOM 1666 C CA . PRO A 1 216 ? -18.727 5.430 4.001 1.00 85.56 216 PRO A CA 1
ATOM 1667 C C . PRO A 1 216 ? -20.186 5.812 4.249 1.00 85.56 216 PRO A C 1
ATOM 1669 O O . PRO A 1 216 ? -20.686 6.783 3.674 1.00 85.56 216 PRO A O 1
ATOM 1672 N N . CYS A 1 217 ? -20.847 5.094 5.155 1.00 82.25 217 CYS A N 1
ATOM 1673 C CA . CYS A 1 217 ? -22.183 5.455 5.610 1.00 82.25 217 CYS A CA 1
ATOM 1674 C C . CYS A 1 217 ? -22.202 6.800 6.373 1.00 82.25 217 CYS A C 1
ATOM 1676 O O . CYS A 1 217 ? -21.217 7.218 6.987 1.00 82.25 217 CYS A O 1
ATOM 1678 N N . SER A 1 218 ? -23.362 7.464 6.386 1.00 70.94 218 SER A N 1
ATOM 1679 C CA . SER A 1 218 ? -23.603 8.682 7.173 1.00 70.94 218 SER A CA 1
ATOM 1680 C C . SER A 1 218 ? -24.067 8.328 8.596 1.00 70.94 218 SER A C 1
ATOM 1682 O O . SER A 1 218 ? -25.263 8.289 8.862 1.00 70.94 218 SER A O 1
ATOM 1684 N N . THR A 1 219 ? -23.111 8.011 9.475 1.00 58.75 219 THR A N 1
ATOM 1685 C CA . THR A 1 219 ? -23.089 8.146 10.960 1.00 58.75 219 THR A CA 1
ATOM 1686 C C . THR A 1 219 ? -24.276 7.763 11.868 1.00 58.75 219 THR A C 1
ATOM 1688 O O . THR A 1 219 ? -24.101 7.838 13.081 1.00 58.75 219 THR A O 1
ATOM 1691 N N . HIS A 1 220 ? -25.440 7.306 11.405 1.00 53.06 220 HIS A N 1
ATOM 1692 C CA . HIS A 1 220 ? -26.570 7.092 12.326 1.00 53.06 220 HIS A CA 1
ATOM 1693 C C . HIS A 1 220 ? -26.495 5.813 13.179 1.00 53.06 220 HIS A C 1
ATOM 1695 O O . HIS A 1 220 ? -27.151 5.758 14.216 1.00 53.06 220 HIS A O 1
ATOM 1701 N N . VAL A 1 221 ? -25.673 4.823 12.809 1.00 57.19 221 VAL A N 1
ATOM 1702 C CA . VAL A 1 221 ? -25.399 3.625 13.625 1.00 57.19 221 VAL A CA 1
ATOM 1703 C C . VAL A 1 221 ? -23.945 3.198 13.399 1.00 57.19 221 VAL A C 1
ATOM 1705 O O . VAL A 1 221 ? -23.647 2.435 12.485 1.00 57.19 221 VAL A O 1
ATOM 1708 N N . ALA A 1 222 ? -23.017 3.749 14.180 1.00 61.91 222 ALA A N 1
ATOM 1709 C CA . ALA A 1 222 ? -21.630 3.287 14.178 1.00 61.91 222 ALA A CA 1
ATOM 1710 C C . ALA A 1 222 ? -21.521 1.968 14.959 1.00 61.91 222 ALA A C 1
ATOM 1712 O O . ALA A 1 222 ? -22.103 1.841 16.038 1.00 61.91 222 ALA A O 1
ATOM 1713 N N . LEU A 1 223 ? -20.780 1.001 14.417 1.00 63.38 223 LEU A N 1
ATOM 1714 C CA . LEU A 1 223 ? -20.453 -0.250 15.099 1.00 63.38 223 LEU A CA 1
ATOM 1715 C C . LEU A 1 223 ? -19.657 0.014 16.384 1.00 63.38 223 LEU A C 1
ATOM 1717 O O . LEU A 1 223 ? -18.867 0.961 16.461 1.00 63.38 223 LEU A O 1
ATOM 1721 N N . LEU A 1 224 ? -19.848 -0.848 17.385 1.00 69.00 224 LEU A N 1
ATOM 1722 C CA . LEU A 1 224 ? -19.084 -0.808 18.630 1.00 69.00 224 LEU A CA 1
ATOM 1723 C C . LEU A 1 224 ? -17.754 -1.560 18.457 1.00 69.00 224 LEU A C 1
ATOM 1725 O O . LEU A 1 224 ? -17.581 -2.370 17.547 1.00 69.00 224 LEU A O 1
ATOM 1729 N N . ASP A 1 225 ? -16.801 -1.323 19.360 1.00 65.62 225 ASP A N 1
ATOM 1730 C CA . ASP A 1 225 ? -15.469 -1.954 19.312 1.00 65.62 225 ASP A CA 1
ATOM 1731 C C . ASP A 1 225 ? -15.529 -3.496 19.282 1.00 65.62 225 ASP A C 1
ATOM 1733 O O . ASP A 1 225 ? -14.743 -4.159 18.606 1.00 65.62 225 ASP A O 1
ATOM 1737 N N . THR A 1 226 ? -16.521 -4.086 19.954 1.00 67.62 226 THR A N 1
ATOM 1738 C CA . THR A 1 226 ? -16.764 -5.536 19.948 1.00 67.62 226 THR A CA 1
ATOM 1739 C C . THR A 1 226 ? -17.001 -6.095 18.547 1.00 67.62 226 THR A C 1
ATOM 1741 O O . THR A 1 226 ? -16.567 -7.210 18.255 1.00 67.62 226 THR A O 1
ATOM 1744 N N . ASP A 1 227 ? -17.649 -5.326 17.671 1.00 68.94 227 ASP A N 1
ATOM 1745 C CA . ASP A 1 227 ? -17.989 -5.761 16.318 1.00 68.94 227 ASP A CA 1
ATOM 1746 C C . ASP A 1 227 ? -16.751 -5.765 15.421 1.00 68.94 227 ASP A C 1
ATOM 1748 O O . ASP A 1 227 ? -16.501 -6.735 14.704 1.00 68.94 227 ASP A O 1
ATOM 1752 N N . TYR A 1 228 ? -15.917 -4.727 15.525 1.00 69.81 228 TYR A N 1
ATOM 1753 C CA . TYR A 1 228 ? -14.645 -4.660 14.809 1.00 69.81 228 TYR A CA 1
ATOM 1754 C C . TYR A 1 228 ? -13.660 -5.745 15.265 1.00 69.81 228 TYR A C 1
ATOM 1756 O O . TYR A 1 228 ? -13.006 -6.372 14.430 1.00 69.81 228 TYR A O 1
ATOM 1764 N N . ASN A 1 229 ? -13.583 -6.018 16.570 1.00 65.56 229 ASN A N 1
ATOM 1765 C CA . ASN A 1 229 ? -12.705 -7.056 17.112 1.00 65.56 229 ASN A CA 1
ATOM 1766 C C . ASN A 1 229 ? -13.139 -8.464 16.698 1.00 65.56 229 ASN A C 1
ATOM 1768 O O . ASN A 1 229 ? -12.296 -9.279 16.341 1.00 65.56 229 ASN A O 1
ATOM 1772 N N . ARG A 1 230 ? -14.447 -8.750 16.684 1.00 66.12 230 ARG A N 1
ATOM 1773 C CA . ARG A 1 230 ? -14.970 -10.046 16.220 1.00 66.12 230 ARG A CA 1
ATOM 1774 C C . ARG A 1 230 ? -14.618 -10.325 14.760 1.00 66.12 230 ARG A C 1
ATOM 1776 O O . ARG A 1 230 ? -14.483 -11.477 14.366 1.00 66.12 230 ARG A O 1
ATOM 1783 N N . ILE A 1 231 ? -14.529 -9.272 13.959 1.00 64.88 231 ILE A N 1
ATOM 1784 C CA . ILE A 1 231 ? -14.220 -9.360 12.539 1.00 64.88 231 ILE A CA 1
ATOM 1785 C C . ILE A 1 231 ? -12.707 -9.497 12.320 1.00 64.88 231 ILE A C 1
ATOM 1787 O O . ILE A 1 231 ? -12.296 -10.221 11.421 1.00 64.88 231 ILE A O 1
ATOM 1791 N N . ASN A 1 232 ? -11.877 -8.804 13.101 1.00 57.09 232 ASN A N 1
ATOM 1792 C CA . ASN A 1 232 ? -10.433 -8.699 12.857 1.00 57.09 232 ASN A CA 1
ATOM 1793 C C . ASN A 1 232 ? -9.541 -9.610 13.716 1.00 57.09 232 ASN A C 1
ATOM 1795 O O . ASN A 1 232 ? -8.345 -9.678 13.427 1.00 57.09 232 ASN A O 1
ATOM 1799 N N . GLY A 1 233 ? -10.104 -10.276 14.728 1.00 51.44 233 GLY A N 1
ATOM 1800 C CA . GLY A 1 233 ? -9.431 -11.274 15.569 1.00 51.44 233 GLY A CA 1
ATOM 1801 C C . GLY A 1 233 ? -9.204 -12.619 14.893 1.00 51.44 233 GLY A C 1
ATOM 1802 O O . GLY A 1 233 ? -10.017 -12.997 14.020 1.00 51.44 233 GLY A O 1
#

Foldseek 3Di:
DDPDPDPDPPVVVVVPPPDPQAEFFQLCVQVVQVQADDCVQAPDAKDDWFPWDYLPCPDPLVRADPQCCPFLNVVCCVVCVQFVNLVSVLVSQFFPFRFAAQLGTKIKIKGQRGHDDPCPPPVSGGHMHMDIDHDPPGPHFAWTWTDLVFFADPVVRFGHSADTPDDSHPPPDDPVVVVVRRPDPQWAWGDAPSTITIHGPPWHQAQCQNTTDNDHDDPPDGDHPVNSVVVRD

Organism: Trichuris muris (NCBI:txid70415)

Secondary structure (DSSP, 8-state):
----SSSSSSTTTTTS-S---PPB-THHHHHHHHTSPPGGG--S-PPPPPPPBBTT-TTHHHHS-HHHHHSHHHHHHHHTHHHHHHHHHHHHHHB--SS--TT--EEEEEES----SSGGGTT--S--EEEEEEPTT----BPEEE-HHHHEETTTTEE--SS-SS--S-TT--HHHHHHHHT---EEEEEETTEEEEEETT-EE-TTTSBEESS---SSSPPPHHHHHHHH-